Protein AF-A0A1H9EGR1-F1 (afdb_monomer)

Structure (mmCIF, N/CA/C/O backbone):
data_AF-A0A1H9EGR1-F1
#
_entry.id   AF-A0A1H9EGR1-F1
#
loop_
_atom_site.group_PDB
_atom_site.id
_atom_site.type_symbol
_atom_site.label_atom_id
_atom_site.label_alt_id
_atom_site.label_comp_id
_atom_site.label_asym_id
_atom_site.label_entity_id
_atom_site.label_seq_id
_atom_site.pdbx_PDB_ins_code
_atom_site.Cartn_x
_atom_site.Cartn_y
_atom_site.Cartn_z
_atom_site.occupancy
_atom_site.B_iso_or_equiv
_atom_site.auth_seq_id
_atom_site.auth_comp_id
_atom_site.auth_asym_id
_atom_site.auth_atom_id
_atom_site.pdbx_PDB_model_num
ATOM 1 N N . MET A 1 1 ? 13.092 1.422 14.848 1.00 42.22 1 MET A N 1
ATOM 2 C CA . MET A 1 1 ? 11.641 1.110 14.795 1.00 42.22 1 MET A CA 1
ATOM 3 C C . MET A 1 1 ? 11.040 0.544 16.095 1.00 42.22 1 MET A C 1
ATOM 5 O O . MET A 1 1 ? 9.901 0.874 16.393 1.00 42.22 1 MET A O 1
ATOM 9 N N . ASN A 1 2 ? 11.770 -0.229 16.919 1.00 38.44 2 ASN A N 1
ATOM 10 C CA . ASN A 1 2 ? 11.250 -0.752 18.205 1.00 38.44 2 ASN A CA 1
ATOM 11 C C . ASN A 1 2 ? 11.052 0.294 19.326 1.00 38.44 2 ASN A C 1
ATOM 13 O O . ASN A 1 2 ? 10.280 0.046 20.245 1.00 38.44 2 ASN A O 1
ATOM 17 N N . LYS A 1 3 ? 11.718 1.459 19.274 1.00 33.38 3 LYS A N 1
ATOM 18 C CA . LYS A 1 3 ? 11.625 2.489 20.332 1.00 33.38 3 LYS A CA 1
ATOM 19 C C . LYS A 1 3 ? 10.376 3.381 20.222 1.00 33.38 3 LYS A C 1
ATOM 21 O O . LYS A 1 3 ? 9.747 3.642 21.235 1.00 33.38 3 LYS A O 1
ATOM 26 N N . ILE A 1 4 ? 9.954 3.754 19.010 1.00 37.59 4 ILE A N 1
ATOM 27 C CA . ILE A 1 4 ? 8.735 4.564 18.785 1.00 37.59 4 ILE A CA 1
ATOM 28 C C . ILE A 1 4 ? 7.464 3.736 19.055 1.00 37.59 4 ILE A C 1
ATOM 30 O O . ILE A 1 4 ? 6.547 4.225 19.707 1.00 37.59 4 ILE A O 1
ATOM 34 N N . LYS A 1 5 ? 7.464 2.441 18.682 1.00 39.34 5 LYS A N 1
ATOM 35 C CA . LYS A 1 5 ? 6.422 1.472 19.076 1.00 39.34 5 LYS A CA 1
ATOM 36 C C . LYS A 1 5 ? 6.279 1.335 20.589 1.00 39.34 5 LYS A C 1
ATOM 38 O O . LYS A 1 5 ? 5.171 1.170 21.066 1.00 39.34 5 LYS A O 1
ATOM 43 N N . LYS A 1 6 ? 7.379 1.395 21.344 1.00 39.09 6 LYS A N 1
ATOM 44 C CA . LYS A 1 6 ? 7.317 1.319 22.806 1.00 39.09 6 LYS A CA 1
ATOM 45 C C . LYS A 1 6 ? 6.766 2.606 23.412 1.00 39.09 6 LYS A C 1
ATOM 47 O O . LYS A 1 6 ? 5.938 2.513 24.291 1.00 39.09 6 LYS A O 1
ATOM 52 N N . ILE A 1 7 ? 7.142 3.790 22.934 1.00 39.56 7 ILE A N 1
ATOM 53 C CA . ILE A 1 7 ? 6.739 5.042 23.598 1.00 39.56 7 ILE A CA 1
ATOM 54 C C . ILE A 1 7 ? 5.237 5.339 23.428 1.00 39.56 7 ILE A C 1
ATOM 56 O O . ILE A 1 7 ? 4.576 5.634 24.417 1.00 39.56 7 ILE A O 1
ATOM 60 N N . PHE A 1 8 ? 4.668 5.183 22.226 1.00 41.38 8 PHE A N 1
ATOM 61 C CA . PHE A 1 8 ? 3.233 5.453 22.011 1.00 41.38 8 PHE A CA 1
ATOM 62 C C . PHE A 1 8 ? 2.331 4.377 22.644 1.00 41.38 8 PHE A C 1
ATOM 64 O O . PHE A 1 8 ? 1.265 4.675 23.172 1.00 41.38 8 PHE A O 1
ATOM 71 N N . LEU A 1 9 ? 2.791 3.121 22.645 1.00 42.75 9 LEU A N 1
ATOM 72 C CA . LEU A 1 9 ? 2.038 1.978 23.166 1.00 42.75 9 LEU A CA 1
ATOM 73 C C . LEU A 1 9 ? 2.187 1.830 24.688 1.00 42.75 9 LEU A C 1
ATOM 75 O O . LEU A 1 9 ? 1.264 1.352 25.329 1.00 42.75 9 LEU A O 1
ATOM 79 N N . VAL A 1 10 ? 3.296 2.280 25.291 1.00 41.19 10 VAL A N 1
ATOM 80 C CA . VAL A 1 10 ? 3.491 2.296 26.756 1.00 41.19 10 VAL A CA 1
ATOM 81 C C . VAL A 1 10 ? 2.675 3.408 27.409 1.00 41.19 10 VAL A C 1
ATOM 83 O O . VAL A 1 10 ? 2.048 3.157 28.429 1.00 41.19 10 VAL A O 1
ATOM 86 N N . VAL A 1 11 ? 2.606 4.608 26.821 1.00 35.50 11 VAL A N 1
ATOM 87 C CA . VAL A 1 11 ? 1.826 5.705 27.424 1.00 35.50 11 VAL A CA 1
ATOM 88 C C . VAL A 1 11 ? 0.319 5.419 27.378 1.00 35.50 11 VAL A C 1
ATOM 90 O O . VAL A 1 11 ? -0.365 5.707 28.354 1.00 35.50 11 VAL A O 1
ATOM 93 N N . LEU A 1 12 ? -0.192 4.770 26.319 1.00 43.41 12 LEU A N 1
ATOM 94 C CA . LEU A 1 12 ? -1.575 4.283 26.313 1.00 43.41 12 LEU A CA 1
ATOM 95 C C . LEU A 1 12 ? -1.750 3.020 27.191 1.00 43.41 12 LEU A C 1
ATOM 97 O O . LEU A 1 12 ? -2.577 3.005 28.094 1.00 43.41 12 LEU A O 1
ATOM 101 N N . SER A 1 13 ? -0.942 1.968 27.039 1.00 41.38 13 SER A N 1
ATOM 102 C CA . SER A 1 13 ? -1.148 0.735 27.833 1.00 41.38 13 SER A CA 1
ATOM 103 C C . SER A 1 13 ? -1.084 0.931 29.354 1.00 41.38 13 SER A C 1
ATOM 105 O O . SER A 1 13 ? -1.755 0.205 30.080 1.00 41.38 13 SER A O 1
ATOM 107 N N . VAL A 1 14 ? -0.339 1.920 29.859 1.00 36.12 14 VAL A N 1
ATOM 108 C CA . VAL A 1 14 ? -0.279 2.219 31.302 1.00 36.12 14 VAL A CA 1
ATOM 109 C C . VAL A 1 14 ? -1.597 2.812 31.828 1.00 36.12 14 VAL A C 1
ATOM 111 O O . VAL A 1 14 ? -1.980 2.526 32.965 1.00 36.12 14 VAL A O 1
ATOM 114 N N . VAL A 1 15 ? -2.339 3.568 31.008 1.00 39.81 15 VAL A N 1
ATOM 115 C CA . VAL A 1 15 ? -3.658 4.112 31.388 1.00 39.81 15 VAL A CA 1
ATOM 116 C C . VAL A 1 15 ? -4.740 3.026 31.318 1.00 39.81 15 VAL A C 1
ATOM 118 O O . VAL A 1 15 ? -5.571 2.935 32.217 1.00 39.81 15 VAL A O 1
ATOM 121 N N . SER A 1 16 ? -4.706 2.127 30.328 1.00 41.97 16 SER A N 1
ATOM 122 C CA . SER A 1 16 ? -5.678 1.021 30.248 1.00 41.97 16 SER A CA 1
ATOM 123 C C . SER A 1 16 ? -5.417 -0.104 31.254 1.00 41.97 16 SER A C 1
ATOM 125 O O . SER A 1 16 ? -6.370 -0.646 31.812 1.00 41.97 16 SER A O 1
ATOM 127 N N . CYS A 1 17 ? -4.150 -0.408 31.562 1.00 36.88 17 CYS A N 1
ATOM 128 C CA . CYS A 1 17 ? -3.797 -1.387 32.593 1.00 36.88 17 CYS A CA 1
ATOM 129 C C . CYS A 1 17 ? -4.244 -0.927 33.990 1.00 36.88 17 CYS A C 1
ATOM 131 O O . CYS A 1 17 ? -4.581 -1.755 34.821 1.00 36.88 17 CYS A O 1
ATOM 133 N N . SER A 1 18 ? -4.315 0.380 34.257 1.00 44.53 18 SER A N 1
ATOM 134 C CA . SER A 1 18 ? -4.811 0.893 35.543 1.00 44.53 18 SER A CA 1
ATOM 135 C C . SER A 1 18 ? -6.342 0.999 35.615 1.00 44.53 18 SER A C 1
ATOM 137 O O . SER A 1 18 ? -6.906 0.762 36.681 1.00 44.53 18 SER A O 1
ATOM 139 N N . LEU A 1 19 ? -7.031 1.285 34.502 1.00 51.69 19 LEU A N 1
ATOM 140 C CA . LEU A 1 19 ? -8.499 1.405 34.473 1.00 51.69 19 LEU A CA 1
ATOM 141 C C . LEU A 1 19 ? -9.222 0.047 34.604 1.00 51.69 19 LEU A C 1
ATOM 143 O O . LEU A 1 19 ? -10.220 -0.049 35.328 1.00 51.69 19 LEU A O 1
ATOM 147 N N . PHE A 1 20 ? -8.684 -1.012 33.987 1.00 58.00 20 PHE A N 1
ATOM 148 C CA . PHE A 1 20 ? -9.307 -2.346 33.943 1.00 58.00 20 PHE A CA 1
ATOM 149 C C . PHE A 1 20 ? -8.469 -3.462 34.588 1.00 58.00 20 PHE A C 1
ATOM 151 O O . PHE A 1 20 ? -8.802 -4.636 34.464 1.00 58.00 20 PHE A O 1
ATOM 158 N N . ALA A 1 21 ? -7.407 -3.138 35.340 1.00 44.75 21 ALA A N 1
ATOM 159 C CA . ALA A 1 21 ? -6.732 -4.151 36.151 1.00 44.75 21 ALA A CA 1
ATOM 160 C C . ALA A 1 21 ? -7.732 -4.827 37.103 1.00 44.75 21 ALA A C 1
ATOM 162 O O . ALA A 1 21 ? -8.412 -4.152 37.882 1.00 44.75 21 ALA A O 1
ATOM 163 N N . ASN A 1 22 ? -7.736 -6.164 37.088 1.00 52.88 22 ASN A N 1
ATOM 164 C CA . ASN A 1 22 ? -8.489 -7.047 37.986 1.00 52.88 22 ASN A CA 1
ATOM 165 C C . ASN A 1 22 ? -9.957 -7.348 37.583 1.00 52.88 22 ASN A C 1
ATOM 167 O O . ASN A 1 22 ? -10.851 -7.346 38.428 1.00 52.88 22 ASN A O 1
ATOM 171 N N . GLU A 1 23 ? -10.195 -7.661 36.301 1.00 55.09 23 GLU A N 1
ATOM 172 C CA . GLU A 1 23 ? -11.496 -8.085 35.726 1.00 55.09 23 GLU A CA 1
ATOM 173 C C . GLU A 1 23 ? -12.173 -9.259 36.459 1.00 55.09 23 GLU A C 1
ATOM 175 O O . GLU A 1 23 ? -13.394 -9.311 36.559 1.00 55.09 23 GLU A O 1
ATOM 180 N N . ASN A 1 24 ? -11.399 -10.187 37.032 1.00 51.91 24 ASN A N 1
ATOM 181 C CA . ASN A 1 24 ? -11.939 -11.407 37.648 1.00 51.91 24 ASN A CA 1
ATOM 182 C C . ASN A 1 24 ? -12.639 -11.196 39.008 1.00 51.91 24 ASN A C 1
ATOM 184 O O . ASN A 1 24 ? -13.101 -12.173 39.597 1.00 51.91 24 ASN A O 1
ATOM 188 N N . GLN A 1 25 ? -12.710 -9.966 39.536 1.00 56.81 25 GLN A N 1
ATOM 189 C CA . GLN A 1 25 ? -13.318 -9.691 40.851 1.00 56.81 25 GLN A CA 1
ATOM 190 C C . GLN A 1 25 ? -14.307 -8.517 40.894 1.00 56.81 25 GLN A C 1
ATOM 192 O O . GLN A 1 25 ? -14.845 -8.236 41.966 1.00 56.81 25 GLN A O 1
ATOM 197 N N . ARG A 1 26 ? -14.580 -7.831 39.776 1.00 69.88 26 ARG A N 1
ATOM 198 C CA . ARG A 1 26 ? -15.528 -6.705 39.765 1.00 69.88 26 ARG A CA 1
ATOM 199 C C . ARG A 1 26 ? -16.937 -7.171 39.418 1.00 69.88 26 ARG A C 1
ATOM 201 O O . ARG A 1 26 ? -17.158 -7.954 38.499 1.00 69.88 26 ARG A O 1
ATOM 208 N N . GLU A 1 27 ? -17.912 -6.683 40.175 1.00 80.81 27 GLU A N 1
ATOM 209 C CA . GLU A 1 27 ? -19.323 -6.967 39.925 1.00 80.81 27 GLU A CA 1
ATOM 210 C C . GLU A 1 27 ? -19.804 -6.169 38.702 1.00 80.81 27 GLU A C 1
ATOM 212 O O . GLU A 1 27 ? -19.595 -4.953 38.629 1.00 80.81 27 GLU A O 1
ATOM 217 N N . LYS A 1 28 ? -20.461 -6.841 37.749 1.00 86.44 28 LYS A N 1
ATOM 218 C CA . LYS A 1 28 ? -21.054 -6.192 36.574 1.00 86.44 28 LYS A CA 1
ATOM 219 C C . LYS A 1 28 ? -22.439 -5.636 36.908 1.00 86.44 28 LYS A C 1
ATOM 221 O O . LYS A 1 28 ? -23.276 -6.347 37.460 1.00 86.44 28 LYS A O 1
ATOM 226 N N . ILE A 1 29 ? -22.708 -4.389 36.528 1.00 88.88 29 ILE A N 1
ATOM 227 C CA . ILE A 1 29 ? -24.044 -3.783 36.605 1.00 88.88 29 ILE A CA 1
ATOM 228 C C . ILE A 1 29 ? -24.561 -3.518 35.201 1.00 88.88 29 ILE A C 1
ATOM 230 O O . ILE A 1 29 ? -23.900 -2.861 34.402 1.00 88.88 29 ILE A O 1
ATOM 234 N N . ASN A 1 30 ? -25.793 -3.950 34.948 1.00 91.25 30 ASN A N 1
ATOM 235 C CA . ASN A 1 30 ? -26.523 -3.583 33.745 1.00 91.25 30 ASN A CA 1
ATOM 236 C C . ASN A 1 30 ? -27.227 -2.239 33.955 1.00 91.25 30 ASN A C 1
ATOM 238 O O . ASN A 1 30 ? -28.099 -2.119 34.818 1.00 91.25 30 ASN A O 1
ATOM 242 N N . ALA A 1 31 ? -26.870 -1.242 33.154 1.00 88.94 31 ALA A N 1
ATOM 243 C CA . ALA A 1 31 ? -27.583 0.024 33.070 1.00 88.94 31 ALA A CA 1
ATOM 244 C C . ALA A 1 31 ? -28.256 0.112 31.692 1.00 88.94 31 ALA A C 1
ATOM 246 O O . ALA A 1 31 ? -27.600 -0.163 30.693 1.00 88.94 31 ALA A O 1
ATOM 247 N N . PRO A 1 32 ? -29.542 0.487 31.587 1.00 89.00 32 PRO A N 1
ATOM 248 C CA . PRO A 1 32 ? -30.199 0.615 30.284 1.00 89.00 32 PRO A CA 1
ATOM 249 C C . PRO A 1 32 ? -29.668 1.808 29.473 1.00 89.00 32 PRO A C 1
ATOM 251 O O . PRO A 1 32 ? -29.744 1.805 28.247 1.00 89.00 32 PRO A O 1
ATOM 254 N N . PHE A 1 33 ? -29.152 2.834 30.155 1.00 89.12 33 PHE A N 1
ATOM 255 C CA . PHE A 1 33 ? -28.575 4.028 29.552 1.00 89.12 33 PHE A CA 1
ATOM 256 C C . PHE A 1 33 ? -27.525 4.637 30.486 1.00 89.12 33 PHE A C 1
ATOM 258 O O . PHE A 1 33 ? -27.719 4.658 31.703 1.00 89.12 33 PHE A O 1
ATOM 265 N N . VAL A 1 34 ? -26.441 5.166 29.917 1.00 88.12 34 VAL A N 1
ATOM 266 C CA . VAL A 1 34 ? -25.391 5.887 30.648 1.00 88.12 34 VAL A CA 1
ATOM 267 C C . VAL A 1 34 ? -25.176 7.260 30.017 1.00 88.12 34 VAL A C 1
ATOM 269 O O . VAL A 1 34 ? -24.905 7.360 28.821 1.00 88.12 34 VAL A O 1
ATOM 272 N N . PHE A 1 35 ? -25.259 8.314 30.831 1.00 87.69 35 PHE A N 1
ATOM 273 C CA . PHE A 1 35 ? -24.943 9.684 30.430 1.00 87.69 35 PHE A CA 1
ATOM 274 C C . PHE A 1 35 ? -23.730 10.210 31.196 1.00 87.69 35 PHE A C 1
ATOM 276 O O . PHE A 1 35 ? -23.654 10.045 32.414 1.00 87.69 35 PHE A O 1
ATOM 283 N N . SER A 1 36 ? -22.820 10.890 30.502 1.00 81.62 36 SER A N 1
ATOM 284 C CA . SER A 1 36 ? -21.588 11.436 31.085 1.00 81.62 36 SER A CA 1
ATOM 285 C C . SER A 1 36 ? -21.380 12.888 30.661 1.00 81.62 36 SER A C 1
ATOM 287 O O . SER A 1 36 ? -21.601 13.235 29.506 1.00 81.62 36 SER A O 1
ATOM 289 N N . PHE A 1 37 ? -20.880 13.746 31.553 1.00 74.12 37 PHE A N 1
ATOM 290 C CA . PHE A 1 37 ? -20.441 15.094 31.168 1.00 74.12 37 PHE A CA 1
ATOM 291 C C . PHE A 1 37 ? -18.964 15.116 30.765 1.00 74.12 37 PHE A C 1
ATOM 293 O O . PHE A 1 37 ? -18.644 15.469 29.634 1.00 74.12 37 PHE A O 1
ATOM 300 N N . VAL A 1 38 ? -18.064 14.725 31.672 1.00 70.75 38 VAL A N 1
ATOM 301 C CA . VAL A 1 38 ? -16.606 14.734 31.445 1.00 70.75 38 VAL A CA 1
ATOM 302 C C . VAL A 1 38 ? -16.081 13.317 31.249 1.00 70.75 38 VAL A C 1
ATOM 304 O O . VAL A 1 38 ? -15.461 13.021 30.231 1.00 70.75 38 VAL A O 1
ATOM 307 N N . SER A 1 39 ? -16.370 12.450 32.216 1.00 68.81 39 SER A N 1
ATOM 308 C CA . SER A 1 39 ? -16.127 11.012 32.199 1.00 68.81 39 SER A CA 1
ATOM 309 C C . SER A 1 39 ? -17.100 10.345 33.190 1.00 68.81 39 SER A C 1
ATOM 311 O O . SER A 1 39 ? -17.724 11.034 34.003 1.00 68.81 39 SER A O 1
ATOM 313 N N . ASN A 1 40 ? -17.261 9.018 33.146 1.00 62.03 40 ASN A N 1
ATOM 314 C CA . ASN A 1 40 ? -18.094 8.271 34.107 1.00 62.03 40 ASN A CA 1
ATOM 315 C C . ASN A 1 40 ? -17.389 8.042 35.454 1.00 62.03 40 ASN A C 1
ATOM 317 O O . ASN A 1 40 ? -17.389 6.934 35.993 1.00 62.03 40 ASN A O 1
ATOM 321 N N . GLU A 1 41 ? -16.809 9.096 36.026 1.00 54.66 41 GLU A N 1
ATOM 322 C CA . GLU A 1 41 ? -16.140 9.059 37.333 1.00 54.66 41 GLU A CA 1
ATOM 323 C C . GLU A 1 41 ? -17.028 8.464 38.437 1.00 54.66 41 GLU A C 1
ATOM 325 O O . GLU A 1 41 ? -16.531 7.758 39.310 1.00 54.66 41 GLU A O 1
ATOM 330 N N . PHE A 1 42 ? -18.349 8.666 38.373 1.00 49.94 42 PHE A N 1
ATOM 331 C CA . PHE A 1 42 ? -19.273 8.204 39.412 1.00 49.94 42 PHE A CA 1
ATOM 332 C C . PHE A 1 42 ? -19.287 6.672 39.590 1.00 49.94 42 PHE A C 1
ATOM 334 O O . PHE A 1 42 ? -19.426 6.185 40.710 1.00 49.94 42 PHE A O 1
ATOM 341 N N . TYR A 1 43 ? -19.078 5.902 38.515 1.00 51.81 43 TYR A N 1
ATOM 342 C CA . TYR A 1 43 ? -19.027 4.433 38.575 1.00 51.81 43 TYR A CA 1
ATOM 343 C C . TYR A 1 43 ? -17.611 3.890 38.806 1.00 51.81 43 TYR A C 1
ATOM 345 O O . TYR A 1 43 ? -17.466 2.808 39.379 1.00 51.81 43 TYR A O 1
ATOM 353 N N . LEU A 1 44 ? -16.574 4.671 38.472 1.00 51.19 44 LEU A N 1
ATOM 354 C CA . LEU A 1 44 ? -15.187 4.383 38.860 1.00 51.19 44 LEU A CA 1
ATOM 355 C C . LEU A 1 44 ? -15.031 4.315 40.389 1.00 51.19 44 LEU A C 1
ATOM 357 O O . LEU A 1 44 ? -14.336 3.431 40.887 1.00 51.19 44 LEU A O 1
ATOM 361 N N . PHE A 1 45 ? -15.733 5.172 41.142 1.00 49.91 45 PHE A N 1
ATOM 362 C CA . PHE A 1 45 ? -15.752 5.106 42.611 1.00 49.91 45 PHE A CA 1
ATOM 363 C C . PHE A 1 45 ? -16.453 3.857 43.162 1.00 49.91 45 PHE A C 1
ATOM 365 O O . PHE A 1 45 ? -16.115 3.403 44.252 1.00 49.91 45 PHE A O 1
ATOM 372 N N . SER A 1 46 ? -17.401 3.279 42.418 1.00 52.72 46 SER A N 1
ATOM 373 C CA . SER A 1 46 ? -18.119 2.072 42.838 1.00 52.72 46 SER A CA 1
ATOM 374 C C . SER A 1 46 ? -17.341 0.777 42.568 1.00 52.72 46 SER A C 1
ATOM 376 O O . SER A 1 46 ? -17.789 -0.269 43.031 1.00 52.72 46 SER A O 1
ATOM 378 N N . GLN A 1 47 ? -16.229 0.818 41.817 1.00 62.38 47 GLN A N 1
ATOM 379 C CA . GLN A 1 47 ? -15.481 -0.360 41.334 1.00 62.38 47 GLN A CA 1
ATOM 380 C C . GLN A 1 47 ? -16.340 -1.411 40.603 1.00 62.38 47 GLN A C 1
ATOM 382 O O . GLN A 1 47 ? -16.000 -2.594 40.589 1.00 62.38 47 GLN A O 1
ATOM 387 N N . LYS A 1 48 ? -17.460 -0.998 40.002 1.00 71.81 48 LYS A N 1
ATOM 388 C CA . LYS A 1 48 ? -18.359 -1.899 39.275 1.00 71.81 48 LYS A CA 1
ATOM 389 C C . LYS A 1 48 ? -18.253 -1.674 37.779 1.00 71.81 48 LYS A C 1
ATOM 391 O O . LYS A 1 48 ? -18.171 -0.537 37.314 1.00 71.81 48 LYS A O 1
ATOM 396 N N . ASP A 1 49 ? -18.301 -2.771 37.042 1.00 86.38 49 ASP A N 1
ATOM 397 C CA . ASP A 1 49 ? -18.172 -2.773 35.594 1.00 86.38 49 ASP A CA 1
ATOM 398 C C . ASP A 1 49 ? -19.548 -2.561 34.961 1.00 86.38 49 ASP A C 1
ATOM 400 O O . ASP A 1 49 ? -20.451 -3.390 35.072 1.00 86.38 49 ASP A O 1
ATOM 404 N N . VAL A 1 50 ? -19.742 -1.404 34.333 1.00 88.56 50 VAL A N 1
ATOM 405 C CA . VAL A 1 50 ? -21.034 -1.035 33.744 1.00 88.56 50 VAL A CA 1
ATOM 406 C C . VAL A 1 50 ? -21.170 -1.628 32.345 1.00 88.56 50 VAL A C 1
ATOM 408 O O . VAL A 1 50 ? -20.385 -1.309 31.450 1.00 88.56 50 VAL A O 1
ATOM 411 N N . VAL A 1 51 ? -22.206 -2.441 32.159 1.00 93.06 51 VAL A N 1
ATOM 412 C CA . VAL A 1 51 ? -22.655 -2.980 30.873 1.00 93.06 51 VAL A CA 1
ATOM 413 C C . VAL A 1 51 ? -23.913 -2.221 30.461 1.00 93.06 51 VAL A C 1
ATOM 415 O O . VAL A 1 51 ? -24.863 -2.112 31.237 1.00 93.06 51 VAL A O 1
ATOM 418 N N . THR A 1 52 ? -23.937 -1.671 29.251 1.00 94.44 52 THR A N 1
ATOM 419 C CA . THR A 1 52 ? -25.083 -0.891 28.755 1.00 94.44 52 THR A CA 1
ATOM 420 C C . THR A 1 52 ? -25.254 -1.066 27.250 1.00 94.44 52 THR A C 1
ATOM 422 O O . THR A 1 52 ? -24.266 -1.174 26.531 1.00 94.44 52 THR A O 1
ATOM 425 N N . PRO A 1 53 ? -26.478 -1.064 26.708 1.00 96.88 53 PRO A N 1
ATOM 426 C CA . PRO A 1 53 ? -26.655 -0.909 25.269 1.00 96.88 53 PRO A CA 1
ATOM 427 C C . PRO A 1 53 ? -26.277 0.508 24.799 1.00 96.88 53 PRO A C 1
ATOM 429 O O . PRO A 1 53 ? -25.738 0.666 23.708 1.00 96.88 53 PRO A O 1
ATOM 432 N N . PHE A 1 54 ? -26.510 1.540 25.617 1.00 96.12 54 PHE A N 1
ATOM 433 C CA . PHE A 1 54 ? -26.388 2.940 25.204 1.00 96.12 54 PHE A CA 1
ATOM 434 C C . PHE A 1 54 ? -25.540 3.766 26.176 1.00 96.12 54 PHE A C 1
ATOM 436 O O . PHE A 1 54 ? -25.813 3.809 27.380 1.00 96.12 54 PHE A O 1
ATOM 443 N N . ALA A 1 55 ? -24.540 4.468 25.645 1.00 94.81 55 ALA A N 1
ATOM 444 C CA . ALA A 1 55 ? -23.674 5.366 26.399 1.00 94.81 55 ALA A CA 1
ATOM 445 C C . ALA A 1 55 ? -23.413 6.670 25.628 1.00 94.81 55 ALA A C 1
ATOM 447 O O . ALA A 1 55 ? -22.894 6.654 24.515 1.00 94.81 55 ALA A O 1
ATOM 448 N N . VAL A 1 56 ? -23.749 7.819 26.214 1.00 94.44 56 VAL A N 1
ATOM 449 C CA . VAL A 1 56 ? -23.541 9.132 25.581 1.00 94.44 56 VAL A CA 1
ATOM 450 C C . VAL A 1 56 ? -22.785 10.059 26.526 1.00 94.44 56 VAL A C 1
ATOM 452 O O . VAL A 1 56 ? -23.206 10.272 27.660 1.00 94.44 56 VAL A O 1
ATOM 455 N N . GLY A 1 57 ? -21.669 10.620 26.061 1.00 91.25 57 GLY A N 1
ATOM 456 C CA . GLY A 1 57 ? -20.844 11.564 26.814 1.00 91.25 57 GLY A CA 1
ATOM 457 C C . GLY A 1 57 ? -20.787 12.947 26.164 1.00 91.25 57 GLY A C 1
ATOM 458 O O . GLY A 1 57 ? -20.556 13.050 24.965 1.00 91.25 57 GLY A O 1
ATOM 459 N N . MET A 1 58 ? -20.929 14.033 26.926 1.00 91.12 58 MET A N 1
ATOM 460 C CA . MET A 1 58 ? -20.740 15.383 26.380 1.00 91.12 58 MET A CA 1
ATOM 461 C C . MET A 1 58 ? -19.289 15.625 25.974 1.00 91.12 58 MET A C 1
ATOM 463 O O . MET A 1 58 ? -19.051 15.987 24.831 1.00 91.12 58 MET A O 1
ATOM 467 N N . LEU A 1 59 ? -18.319 15.405 26.863 1.00 89.75 59 LEU A N 1
ATOM 468 C CA . LEU A 1 59 ? -16.893 15.446 26.524 1.00 89.75 59 LEU A CA 1
ATOM 469 C C . LEU A 1 59 ? -16.351 14.039 26.294 1.00 89.75 59 LEU A C 1
ATOM 471 O O . LEU A 1 59 ? -15.726 13.795 25.267 1.00 89.75 59 LEU A O 1
ATOM 475 N N . GLY A 1 60 ? -16.628 13.104 27.201 1.00 90.12 60 GLY A N 1
ATOM 476 C CA . GLY A 1 60 ? -16.184 11.726 27.054 1.00 90.12 60 GLY A CA 1
ATOM 477 C C . GLY A 1 60 ? -17.057 10.717 27.784 1.00 90.12 60 GLY A C 1
ATOM 478 O O . GLY A 1 60 ? -17.855 11.078 28.650 1.00 90.12 60 GLY A O 1
ATOM 479 N N . SER A 1 61 ? -16.914 9.449 27.402 1.00 90.06 61 SER A N 1
ATOM 480 C CA . SER A 1 61 ? -17.650 8.314 27.964 1.00 90.06 61 SER A CA 1
ATOM 481 C C . SER A 1 61 ? -16.686 7.181 28.314 1.00 90.06 61 SER A C 1
ATOM 483 O O . SER A 1 61 ? -15.938 6.722 27.456 1.00 90.06 61 SER A O 1
ATOM 485 N N . THR A 1 62 ? -16.729 6.709 29.562 1.00 90.44 62 THR A N 1
ATOM 486 C CA . THR A 1 62 ? -15.935 5.557 30.021 1.00 90.44 62 THR A CA 1
ATOM 487 C C . THR A 1 62 ? -16.875 4.471 30.517 1.00 90.44 62 THR A C 1
ATOM 489 O O . THR A 1 62 ? -17.568 4.667 31.510 1.00 90.44 62 THR A O 1
ATOM 492 N N . VAL A 1 63 ? -16.964 3.344 29.828 1.00 89.31 63 VAL A N 1
ATOM 493 C CA . VAL A 1 63 ? -17.933 2.278 30.140 1.00 89.31 63 VAL A CA 1
ATOM 494 C C . VAL A 1 63 ? -17.246 0.940 29.970 1.00 89.31 63 VAL A C 1
ATOM 496 O O . VAL A 1 63 ? -16.431 0.814 29.072 1.00 89.31 63 VAL A O 1
ATOM 499 N N . TYR A 1 64 ? -17.553 -0.058 30.794 1.00 91.31 64 TYR A N 1
ATOM 500 C CA . TYR A 1 64 ? -16.906 -1.359 30.654 1.00 91.31 64 TYR A CA 1
ATOM 501 C C . TYR A 1 64 ? -17.331 -2.060 29.355 1.00 91.31 64 TYR A C 1
ATOM 503 O O . TYR A 1 64 ? -16.475 -2.367 28.534 1.00 91.31 64 TYR A O 1
ATOM 511 N N . GLN A 1 65 ? -18.632 -2.231 29.108 1.00 94.69 65 GLN A N 1
ATOM 512 C CA . GLN A 1 65 ? -19.121 -2.888 27.890 1.00 94.69 65 GLN A CA 1
ATOM 513 C C . GLN A 1 65 ? -20.295 -2.138 27.258 1.00 94.69 65 GLN A C 1
ATOM 515 O O . GLN A 1 65 ? -21.216 -1.712 27.965 1.00 94.69 65 GLN A O 1
ATOM 520 N N . VAL A 1 66 ? -20.271 -2.005 25.928 1.00 96.88 66 VAL A N 1
ATOM 521 C CA . VAL A 1 66 ? -21.349 -1.383 25.145 1.00 96.88 66 VAL A CA 1
ATOM 522 C C . VAL A 1 66 ? -21.887 -2.343 24.088 1.00 96.88 66 VAL A C 1
ATOM 524 O O . VAL A 1 66 ? -21.117 -2.825 23.271 1.00 96.88 66 VAL A O 1
ATOM 527 N N . ASN A 1 67 ? -23.206 -2.567 24.068 1.00 97.75 67 ASN A N 1
ATOM 528 C CA . ASN A 1 67 ? -23.860 -3.541 23.172 1.00 97.75 67 ASN A CA 1
ATOM 529 C C . ASN A 1 67 ? -24.723 -2.916 22.051 1.00 97.75 67 ASN A C 1
ATOM 531 O O . ASN A 1 67 ? -25.482 -3.629 21.397 1.00 97.75 67 ASN A O 1
ATOM 535 N N . ALA A 1 68 ? -24.682 -1.590 21.859 1.00 98.19 68 ALA A N 1
ATOM 536 C CA . ALA A 1 68 ? -25.330 -0.947 20.709 1.00 98.19 68 ALA A CA 1
ATOM 537 C C . ALA A 1 68 ? -24.670 0.372 20.274 1.00 98.19 68 ALA A C 1
ATOM 539 O O . ALA A 1 68 ? -24.189 0.458 19.147 1.00 98.19 68 ALA A O 1
ATOM 540 N N . LEU A 1 69 ? -24.660 1.415 21.113 1.00 98.19 69 LEU A N 1
ATOM 541 C CA . LEU A 1 69 ? -24.109 2.726 20.741 1.00 98.19 69 LEU A CA 1
ATOM 542 C C . LEU A 1 69 ? -23.354 3.382 21.893 1.00 98.19 69 LEU A C 1
ATOM 544 O O . LEU A 1 69 ? -23.901 3.591 22.978 1.00 98.19 69 LEU A O 1
ATOM 548 N N . GLN A 1 70 ? -22.139 3.826 21.595 1.00 97.75 70 GLN A N 1
ATOM 549 C CA . GLN A 1 70 ? -21.382 4.765 22.401 1.00 97.75 70 GLN A CA 1
ATOM 550 C C . GLN A 1 70 ? -21.005 5.995 21.580 1.00 97.75 70 GLN A C 1
ATOM 552 O O . GLN A 1 70 ? -20.420 5.875 20.504 1.00 97.75 70 GLN A O 1
ATOM 557 N N . ALA A 1 71 ? -21.305 7.186 22.086 1.00 97.69 71 ALA A N 1
ATOM 558 C CA . ALA A 1 71 ? -20.970 8.425 21.396 1.00 97.69 71 ALA A CA 1
ATOM 559 C C . ALA A 1 71 ? -20.495 9.515 22.358 1.00 97.69 71 ALA A C 1
ATOM 561 O O . ALA A 1 71 ? -21.075 9.696 23.429 1.00 97.69 71 ALA A O 1
ATOM 562 N N . SER A 1 72 ? -19.478 10.284 21.964 1.00 96.00 72 SER A N 1
ATOM 563 C CA . SER A 1 72 ? -19.059 11.475 22.709 1.00 96.00 72 SER A CA 1
ATOM 564 C C . SER A 1 72 ? -18.380 12.536 21.846 1.00 96.00 72 SER A C 1
ATOM 566 O O . SER A 1 72 ? -17.980 12.268 20.715 1.00 96.00 72 SER A O 1
ATOM 568 N N . SER A 1 73 ? -18.234 13.764 22.360 1.00 95.88 73 SER A N 1
ATOM 569 C CA . SER A 1 73 ? -17.593 14.831 21.573 1.00 95.88 73 SER A CA 1
ATOM 570 C C . SER A 1 73 ? -16.081 14.667 21.450 1.00 95.88 73 SER A C 1
ATOM 572 O O . SER A 1 73 ? -15.539 14.982 20.397 1.00 95.88 73 SER A O 1
ATOM 574 N N . LEU A 1 74 ? -15.378 14.199 22.487 1.00 94.56 74 LEU A N 1
ATOM 575 C CA . LEU A 1 74 ? -13.916 14.083 22.464 1.00 94.56 74 LEU A CA 1
ATOM 576 C C . LEU A 1 74 ? -13.469 12.628 22.482 1.00 94.56 74 LEU A C 1
ATOM 578 O O . LEU A 1 74 ? -12.753 12.223 21.567 1.00 94.56 74 LEU A O 1
ATOM 582 N N . TYR A 1 75 ? -13.860 11.842 23.488 1.00 94.69 75 TYR A N 1
ATOM 583 C CA . TYR A 1 75 ? -13.294 10.504 23.639 1.00 94.69 75 TYR A CA 1
ATOM 584 C C . TYR A 1 75 ? -14.221 9.447 24.244 1.00 94.69 75 TYR A C 1
ATOM 586 O O . TYR A 1 75 ? -14.982 9.706 25.174 1.00 94.69 75 TYR A O 1
ATOM 594 N N . ASN A 1 76 ? -14.073 8.210 23.778 1.00 94.75 76 ASN A N 1
ATOM 595 C CA . ASN A 1 76 ? -14.680 7.031 24.385 1.00 94.75 76 ASN A CA 1
ATOM 596 C C . ASN A 1 76 ? -13.598 6.062 24.862 1.00 94.75 76 ASN A C 1
ATOM 598 O O . ASN A 1 76 ? -12.644 5.796 24.129 1.00 94.75 76 ASN A O 1
ATOM 602 N N . VAL A 1 77 ? -13.767 5.511 26.063 1.00 93.12 77 VAL A N 1
ATOM 603 C CA . VAL A 1 77 ? -12.928 4.436 26.604 1.00 93.12 77 VAL A CA 1
ATOM 604 C C . VAL A 1 77 ? -13.817 3.278 27.026 1.00 93.12 77 VAL A C 1
ATOM 606 O O . VAL A 1 77 ? -14.698 3.444 27.873 1.00 93.12 77 VAL A O 1
ATOM 609 N N . THR A 1 78 ? -13.567 2.101 26.461 1.00 92.38 78 THR A N 1
ATOM 610 C CA . THR A 1 78 ? -14.352 0.901 26.739 1.00 92.38 78 THR A CA 1
ATOM 611 C C . THR A 1 78 ? -13.495 -0.353 26.819 1.00 92.38 78 THR A C 1
ATOM 613 O O . THR A 1 78 ? -12.356 -0.371 26.350 1.00 92.38 78 THR A O 1
ATOM 616 N N . HIS A 1 79 ? -13.979 -1.377 27.518 1.00 93.00 79 HIS A N 1
ATOM 617 C CA . HIS A 1 79 ? -13.325 -2.677 27.519 1.00 93.00 79 HIS A CA 1
ATOM 618 C C . HIS A 1 79 ? -13.727 -3.492 26.294 1.00 93.00 79 HIS A C 1
ATOM 620 O O . HIS A 1 79 ? -12.842 -3.877 25.536 1.00 93.00 79 HIS A O 1
ATOM 626 N N . GLU A 1 80 ? -15.028 -3.656 26.061 1.00 95.19 80 GLU A N 1
ATOM 627 C CA . GLU A 1 80 ? -15.582 -4.407 24.932 1.00 95.19 80 GLU A CA 1
ATOM 628 C C . GLU A 1 80 ? -16.756 -3.661 24.279 1.00 95.19 80 GLU A C 1
ATOM 630 O O . GLU A 1 80 ? -17.607 -3.085 24.967 1.00 95.19 80 GLU A O 1
ATOM 635 N N . VAL A 1 81 ? -16.828 -3.681 22.949 1.00 97.75 81 VAL A N 1
ATOM 636 C CA . VAL A 1 81 ? -17.936 -3.077 22.195 1.00 97.75 81 VAL A CA 1
ATOM 637 C C . VAL A 1 81 ? -18.491 -4.083 21.199 1.00 97.75 81 VAL A C 1
ATOM 639 O O . VAL A 1 81 ? -17.751 -4.604 20.372 1.00 97.75 81 VAL A O 1
ATOM 642 N N . ASN A 1 82 ? -19.806 -4.269 21.232 1.00 98.44 82 ASN A N 1
ATOM 643 C CA . ASN A 1 82 ? -20.595 -4.843 20.153 1.00 98.44 82 ASN A CA 1
ATOM 644 C C . ASN A 1 82 ? -21.575 -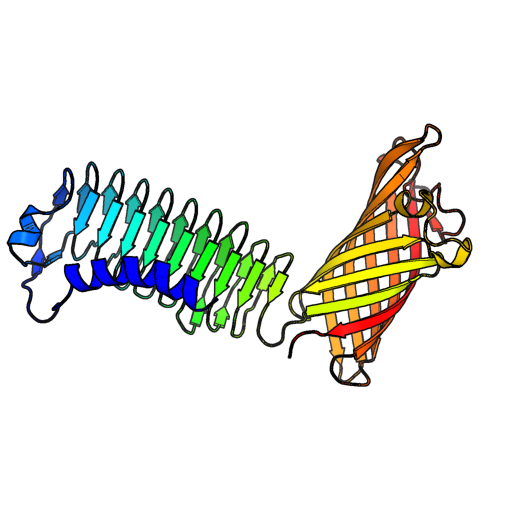3.762 19.666 1.00 98.44 82 ASN A C 1
ATOM 646 O O . ASN A 1 82 ? -22.535 -3.438 20.360 1.00 98.44 82 ASN A O 1
ATOM 650 N N . GLY A 1 83 ? -21.300 -3.116 18.534 1.00 98.38 83 GLY A N 1
ATOM 651 C CA . GLY A 1 83 ? -22.131 -2.043 17.989 1.00 98.38 83 GLY A CA 1
ATOM 652 C C . GLY A 1 83 ? -21.336 -0.871 17.418 1.00 98.38 83 GLY A C 1
ATOM 653 O O . GLY A 1 83 ? -20.385 -1.039 16.659 1.00 98.38 83 GLY A O 1
ATOM 654 N N . VAL A 1 84 ? -21.772 0.350 17.722 1.00 98.75 84 VAL A N 1
ATOM 655 C CA . VAL A 1 84 ? -21.245 1.588 17.138 1.00 98.75 84 VAL A CA 1
ATOM 656 C C . VAL A 1 84 ? -20.534 2.422 18.201 1.00 98.75 84 VAL A C 1
ATOM 658 O O . VAL A 1 84 ? -21.117 2.726 19.237 1.00 98.75 84 VAL A O 1
ATOM 661 N N . GLN A 1 85 ? -19.304 2.860 17.930 1.00 98.50 85 GLN A N 1
ATOM 662 C CA . GLN A 1 85 ? -18.539 3.747 18.810 1.00 98.50 85 GLN A CA 1
ATOM 663 C C . GLN A 1 85 ? -18.033 4.972 18.037 1.00 98.50 85 GLN A C 1
ATOM 665 O O . GLN A 1 85 ? -17.239 4.844 17.104 1.00 98.50 85 GLN A O 1
ATOM 670 N N . LEU A 1 86 ? -18.489 6.169 18.420 1.00 98.56 86 LEU A N 1
ATOM 671 C CA . LEU A 1 86 ? -18.208 7.426 17.717 1.00 98.56 86 LEU A CA 1
ATOM 672 C C . LEU A 1 86 ? -17.630 8.496 18.645 1.00 98.56 86 LEU A C 1
ATOM 674 O O . LEU A 1 86 ? -18.208 8.795 19.690 1.00 98.56 86 LEU A O 1
ATOM 678 N N . SER A 1 87 ? -16.528 9.130 18.247 1.00 97.56 87 SER A N 1
ATOM 679 C CA . SER A 1 87 ? -15.976 10.280 18.972 1.00 97.56 87 SER A CA 1
ATOM 680 C C . SER A 1 87 ? -15.353 11.330 18.056 1.00 97.56 87 SER A C 1
ATOM 682 O O . SER A 1 87 ? -14.961 11.052 16.924 1.00 97.56 87 SER A O 1
ATOM 684 N N . GLY A 1 88 ? -15.235 12.568 18.537 1.00 97.69 88 GLY A N 1
ATOM 685 C CA . GLY A 1 88 ? -14.558 13.619 17.775 1.00 97.69 88 GLY A CA 1
ATOM 686 C C . GLY A 1 88 ? -13.037 13.474 17.741 1.00 97.69 88 GLY A C 1
ATOM 687 O O . GLY A 1 88 ? -12.419 13.932 16.785 1.00 97.69 88 GLY A O 1
ATOM 688 N N . ILE A 1 89 ? -12.412 12.825 18.731 1.00 96.94 89 ILE A N 1
ATOM 689 C CA . ILE A 1 89 ? -10.948 12.693 18.802 1.00 96.94 89 ILE A CA 1
ATOM 690 C C . ILE A 1 89 ? -10.506 11.237 18.915 1.00 96.94 89 ILE A C 1
ATOM 692 O O . ILE A 1 89 ? -9.766 10.779 18.044 1.00 96.94 89 ILE A O 1
ATOM 696 N N . LEU A 1 90 ? -10.902 10.532 19.977 1.00 96.19 90 LEU A N 1
ATOM 697 C CA . LEU A 1 90 ? -10.312 9.244 20.348 1.00 96.19 90 LEU A CA 1
ATOM 698 C C . LEU A 1 90 ? -11.364 8.212 20.745 1.00 96.19 90 LEU A C 1
ATOM 700 O O . LEU A 1 90 ? -12.068 8.386 21.733 1.00 96.19 90 LEU A O 1
ATOM 704 N N . ASN A 1 91 ? -11.365 7.067 20.075 1.00 97.25 91 ASN A N 1
ATOM 705 C CA . ASN A 1 91 ? -11.956 5.855 20.627 1.00 97.25 91 ASN A CA 1
ATOM 706 C C . ASN A 1 91 ? -10.865 4.901 21.094 1.00 97.25 91 ASN A C 1
ATOM 708 O O . ASN A 1 91 ? -9.886 4.661 20.380 1.00 97.25 91 ASN A O 1
ATOM 712 N N . TRP A 1 92 ? -11.064 4.324 22.271 1.00 95.31 92 TRP A N 1
ATOM 713 C CA . TRP A 1 92 ? -10.161 3.341 22.834 1.00 95.31 92 TRP A CA 1
ATOM 714 C C . TRP A 1 92 ? -10.929 2.162 23.412 1.00 95.31 92 TRP A C 1
ATOM 716 O O . TRP A 1 92 ? -11.610 2.290 24.425 1.00 95.31 92 TRP A O 1
ATOM 726 N N . ASN A 1 93 ? -10.767 1.003 22.788 1.00 94.50 93 ASN A N 1
ATOM 727 C CA . ASN A 1 93 ? -11.236 -0.271 23.304 1.00 94.50 93 ASN A CA 1
ATOM 728 C C . ASN A 1 93 ? -10.061 -1.089 23.854 1.00 94.50 93 ASN A C 1
ATOM 730 O O . ASN A 1 93 ? -9.011 -1.170 23.213 1.00 94.50 93 ASN A O 1
ATOM 734 N N . THR A 1 94 ? -10.184 -1.691 25.033 1.00 92.81 94 THR A N 1
ATOM 735 C CA . THR A 1 94 ? -9.067 -2.452 25.630 1.00 92.81 94 THR A CA 1
ATOM 736 C C . THR A 1 94 ? -9.073 -3.940 25.282 1.00 92.81 94 THR A C 1
ATOM 738 O O . THR A 1 94 ? -8.028 -4.572 25.416 1.00 92.81 94 THR A O 1
ATOM 741 N N . SER A 1 95 ? -10.179 -4.456 24.742 1.00 93.69 95 SER A N 1
ATOM 742 C CA . SER A 1 95 ? -10.373 -5.854 24.342 1.00 93.69 95 SER A CA 1
ATOM 743 C C . SER A 1 95 ? -10.889 -5.953 22.894 1.00 93.69 95 SER A C 1
ATOM 745 O O . SER A 1 95 ? -10.458 -5.181 22.025 1.00 93.69 95 SER A O 1
ATOM 747 N N . GLU A 1 96 ? -11.776 -6.912 22.634 1.00 95.75 96 GLU A N 1
ATOM 748 C CA . GLU A 1 96 ? -12.443 -7.180 21.361 1.00 95.75 96 GLU A CA 1
ATOM 749 C C . GLU A 1 96 ? -13.469 -6.098 20.997 1.00 95.75 96 GLU A C 1
ATOM 751 O O . GLU A 1 96 ? -14.131 -5.508 21.859 1.00 95.75 96 GLU A O 1
ATOM 756 N N . PHE A 1 97 ? -13.571 -5.819 19.699 1.00 98.38 97 PHE A N 1
ATOM 757 C CA . PHE A 1 97 ? -14.524 -4.874 19.129 1.00 98.38 97 PHE A CA 1
ATOM 758 C C . PHE A 1 97 ? -15.233 -5.519 17.935 1.00 98.38 97 PHE A C 1
ATOM 760 O O . PHE A 1 97 ? -14.567 -5.973 17.007 1.00 98.38 97 PHE A O 1
ATOM 767 N N . ASP A 1 98 ? -16.561 -5.480 17.927 1.00 98.69 98 ASP A N 1
ATOM 768 C CA . ASP A 1 98 ? -17.424 -5.931 16.832 1.00 98.69 98 ASP A CA 1
ATOM 769 C C . ASP A 1 98 ? -18.359 -4.784 16.409 1.00 98.69 98 ASP A C 1
ATOM 771 O O . ASP A 1 98 ? -19.158 -4.298 17.211 1.00 98.69 98 ASP A O 1
ATOM 775 N N . GLY A 1 99 ? -18.244 -4.309 15.166 1.00 98.62 99 GLY A N 1
ATOM 776 C CA . GLY A 1 99 ? -19.167 -3.344 14.564 1.00 98.62 99 GLY A CA 1
ATOM 777 C C . GLY A 1 99 ? -18.496 -2.150 13.877 1.00 98.62 99 GLY A C 1
ATOM 778 O O . GLY A 1 99 ? -17.624 -2.303 13.021 1.00 98.62 99 GLY A O 1
ATOM 779 N N . VAL A 1 100 ? -18.935 -0.925 14.187 1.00 98.81 100 VAL A N 1
ATOM 780 C CA . VAL A 1 100 ? -18.461 0.307 13.525 1.00 98.81 100 VAL A CA 1
ATOM 781 C C . VAL A 1 100 ? -17.778 1.241 14.517 1.00 98.81 100 VAL A C 1
ATOM 783 O O . VAL A 1 100 ? -18.392 1.701 15.476 1.00 98.81 100 VAL A O 1
ATOM 786 N N . GLN A 1 101 ? -16.527 1.603 14.241 1.00 98.75 101 GLN A N 1
ATOM 787 C CA . GLN A 1 101 ? -15.749 2.524 15.067 1.00 98.75 101 GLN A CA 1
ATOM 788 C C . GLN A 1 101 ? -15.308 3.739 14.247 1.00 98.75 101 GLN A C 1
ATOM 790 O O . GLN A 1 101 ? -14.622 3.600 13.234 1.00 98.75 101 GLN A O 1
ATOM 795 N N . GLY A 1 102 ? -15.692 4.937 14.683 1.00 98.69 102 GLY A N 1
ATOM 796 C CA . GLY A 1 102 ? -15.414 6.192 13.984 1.00 98.69 102 GLY A CA 1
ATOM 797 C C . GLY A 1 102 ? -14.831 7.252 14.910 1.00 98.69 102 GLY A C 1
ATOM 798 O O . GLY A 1 102 ? -15.457 7.600 15.911 1.00 98.69 102 GLY A O 1
ATOM 799 N N . ALA A 1 103 ? -13.665 7.801 14.572 1.00 98.19 103 ALA A N 1
ATOM 800 C CA . ALA A 1 103 ? -13.059 8.903 15.317 1.00 98.19 103 ALA A CA 1
ATOM 801 C C . ALA A 1 103 ? -12.503 9.989 14.395 1.00 98.19 103 ALA A C 1
ATOM 803 O O . ALA A 1 103 ? -11.980 9.706 13.317 1.00 98.19 103 ALA A O 1
ATOM 804 N N . GLY A 1 104 ? -12.534 11.245 14.839 1.00 97.75 104 GLY A N 1
ATOM 805 C CA . GLY A 1 104 ? -11.902 12.327 14.082 1.00 97.75 104 GLY A CA 1
ATOM 806 C C . GLY A 1 104 ? -10.379 12.189 13.986 1.00 97.75 104 GLY A C 1
ATOM 807 O O . GLY A 1 104 ? -9.806 12.615 12.988 1.00 97.75 104 GLY A O 1
ATOM 808 N N . ILE A 1 105 ? -9.712 11.555 14.963 1.00 97.69 105 ILE A N 1
ATOM 809 C CA . ILE A 1 105 ? -8.246 11.426 14.960 1.00 97.69 105 ILE A CA 1
ATOM 810 C C . ILE A 1 105 ? -7.775 9.976 15.116 1.00 97.69 105 ILE A C 1
ATOM 812 O O . ILE A 1 105 ? -7.066 9.480 14.234 1.00 97.69 105 ILE A O 1
ATOM 816 N N . PHE A 1 106 ? -8.141 9.304 16.209 1.00 95.38 106 PHE A N 1
ATOM 817 C CA . PHE A 1 106 ? -7.560 8.020 16.603 1.00 95.38 106 PHE A CA 1
ATOM 818 C C . PHE A 1 106 ? -8.619 6.980 16.970 1.00 95.38 106 PHE A C 1
ATOM 820 O O . PHE A 1 106 ? -9.489 7.244 17.797 1.00 95.38 106 PHE A O 1
ATOM 827 N N . ASN A 1 107 ? -8.461 5.764 16.456 1.00 98.00 107 ASN A N 1
ATOM 828 C CA . ASN A 1 107 ? -9.082 4.572 17.027 1.00 98.00 107 ASN A CA 1
ATOM 829 C C . ASN A 1 107 ? -8.000 3.586 17.484 1.00 98.00 107 ASN A C 1
ATOM 831 O O . ASN A 1 107 ? -7.064 3.294 16.730 1.00 98.00 107 ASN A O 1
ATOM 835 N N . VAL A 1 108 ? -8.127 3.060 18.703 1.00 97.75 108 VAL A N 1
ATOM 836 C CA . VAL A 1 108 ? -7.173 2.107 19.288 1.00 97.75 108 VAL A CA 1
ATOM 837 C C . VAL A 1 108 ? -7.918 0.938 19.925 1.00 97.75 108 VAL A C 1
ATOM 839 O O . VAL A 1 108 ? -8.696 1.147 20.848 1.00 97.75 108 VAL A O 1
ATOM 842 N N . ASN A 1 109 ? -7.631 -0.287 19.485 1.00 97.12 109 ASN A N 1
ATOM 843 C CA . ASN A 1 109 ? -8.196 -1.514 20.046 1.00 97.12 109 ASN A CA 1
ATOM 844 C C . ASN A 1 109 ? -7.088 -2.427 20.589 1.00 97.12 109 ASN A C 1
ATOM 846 O O . ASN A 1 109 ? -6.087 -2.691 19.914 1.00 97.12 109 ASN A O 1
ATOM 850 N N . GLY A 1 110 ? -7.260 -2.890 21.827 1.00 94.50 110 GLY A N 1
ATOM 851 C CA . GLY A 1 110 ? -6.332 -3.790 22.514 1.00 94.50 110 GLY A CA 1
ATOM 852 C C . GLY A 1 110 ? -6.442 -5.256 22.085 1.00 94.50 110 GLY A C 1
ATOM 853 O O . GLY A 1 110 ? -5.465 -5.989 22.230 1.00 94.50 110 GLY A O 1
ATOM 854 N N . GLY A 1 111 ? -7.578 -5.662 21.518 1.00 93.50 111 GLY A N 1
ATOM 855 C CA . GLY A 1 111 ? -7.824 -7.009 21.010 1.00 93.50 111 GLY A CA 1
ATOM 856 C C . GLY A 1 111 ? -8.060 -7.053 19.504 1.00 93.50 111 GLY A C 1
ATOM 857 O O . GLY A 1 111 ? -7.529 -6.234 18.739 1.00 93.50 111 GLY A O 1
ATOM 858 N N . ASP A 1 112 ? -8.837 -8.054 19.102 1.00 97.75 112 ASP A N 1
ATOM 859 C CA . ASP A 1 112 ? -9.279 -8.255 17.728 1.00 97.75 112 ASP A CA 1
ATOM 860 C C . ASP A 1 112 ? -10.401 -7.270 17.367 1.00 97.75 112 ASP A C 1
ATOM 862 O O . ASP A 1 112 ? -11.144 -6.790 18.225 1.00 97.75 112 ASP A O 1
ATOM 866 N N . PHE A 1 113 ? -10.489 -6.934 16.083 1.00 98.50 113 PHE A N 1
ATOM 867 C CA . PHE A 1 113 ? -11.489 -6.016 15.544 1.00 98.50 113 PHE A CA 1
ATOM 868 C C . PHE A 1 113 ? -12.250 -6.678 14.395 1.00 98.50 113 PHE A C 1
ATOM 870 O O . PHE A 1 113 ? -11.624 -7.070 13.410 1.00 98.50 113 PHE A O 1
ATOM 877 N N . ASP A 1 114 ? -13.573 -6.747 14.468 1.00 98.75 114 ASP A N 1
ATOM 878 C CA . ASP A 1 114 ? -14.436 -7.157 13.359 1.00 98.75 114 ASP A CA 1
ATOM 879 C C . ASP A 1 114 ? -15.365 -6.005 12.956 1.00 98.75 114 ASP A C 1
ATOM 881 O O . ASP A 1 114 ? -15.995 -5.372 13.799 1.00 98.75 114 ASP A O 1
ATOM 885 N N . GLY A 1 115 ? -15.421 -5.691 11.661 1.00 98.62 115 GLY A N 1
ATOM 886 C CA . GLY A 1 115 ? -16.301 -4.666 11.103 1.00 98.62 115 GLY A CA 1
ATOM 887 C C . GLY A 1 115 ? -15.576 -3.515 10.400 1.00 98.62 115 GLY A C 1
ATOM 888 O O . GLY A 1 115 ? -14.705 -3.735 9.558 1.00 98.62 115 GLY A O 1
ATOM 889 N N . SER A 1 116 ? -15.988 -2.267 10.650 1.00 98.75 116 SER A N 1
ATOM 890 C CA . SER A 1 116 ? -15.502 -1.075 9.923 1.00 98.75 116 SER A CA 1
ATOM 891 C C . SER A 1 116 ? -14.914 -0.010 10.846 1.00 98.75 116 SER A C 1
ATOM 893 O O . SER A 1 116 ? -15.615 0.562 11.679 1.00 98.75 116 SER A O 1
ATOM 895 N N . GLN A 1 117 ? -13.628 0.292 10.663 1.00 98.50 117 GLN A N 1
ATOM 896 C CA . GLN A 1 117 ? -12.862 1.253 11.456 1.00 98.50 117 GLN A CA 1
ATOM 897 C C . GLN A 1 117 ? -12.469 2.466 10.604 1.00 98.50 117 GLN A C 1
ATOM 899 O O . GLN A 1 117 ? -11.794 2.314 9.584 1.00 98.50 117 GLN A O 1
ATOM 904 N N . LEU A 1 118 ? -12.852 3.673 11.022 1.00 98.75 118 LEU A N 1
ATOM 905 C CA . LEU A 1 118 ? -12.568 4.926 10.316 1.00 98.75 118 LEU A CA 1
ATOM 906 C C . LEU A 1 118 ? -11.961 5.973 11.251 1.00 98.75 118 LEU A C 1
ATOM 908 O O . LEU A 1 118 ? -12.569 6.342 12.256 1.00 98.75 118 LEU A O 1
ATOM 912 N N . ALA A 1 119 ? -10.786 6.491 10.892 1.00 98.25 119 ALA A N 1
ATOM 913 C CA . ALA A 1 119 ? -10.118 7.559 11.630 1.00 98.25 119 ALA A CA 1
ATOM 914 C C . ALA A 1 119 ? -9.559 8.644 10.706 1.00 98.25 119 ALA A C 1
ATOM 916 O O . ALA A 1 119 ? -9.070 8.356 9.615 1.00 98.25 119 ALA A O 1
ATOM 917 N N . GLY A 1 120 ? -9.540 9.900 11.154 1.00 97.94 120 GLY A N 1
ATOM 918 C CA . GLY A 1 120 ? -8.881 10.963 10.387 1.00 97.94 120 GLY A CA 1
ATOM 919 C C . GLY A 1 120 ? -7.365 10.778 10.273 1.00 97.94 120 GLY A C 1
ATOM 920 O O . GLY A 1 120 ? -6.793 11.117 9.240 1.00 97.94 120 GLY A O 1
ATOM 921 N N . ILE A 1 121 ? -6.701 10.196 11.283 1.00 97.88 121 ILE A N 1
ATOM 922 C CA . ILE A 1 121 ? -5.238 10.021 11.287 1.00 97.88 121 ILE A CA 1
ATOM 923 C C . ILE A 1 121 ? -4.837 8.549 11.405 1.00 97.88 121 ILE A C 1
ATOM 925 O O . ILE A 1 121 ? -4.200 8.048 10.473 1.00 97.88 121 ILE A O 1
ATOM 929 N N . LEU A 1 122 ? -5.158 7.870 12.517 1.00 96.81 122 LEU A N 1
ATOM 930 C CA . LEU A 1 122 ? -4.662 6.510 12.786 1.00 96.81 122 LEU A CA 1
ATOM 931 C C . LEU A 1 122 ? -5.748 5.541 13.253 1.00 96.81 122 LEU A C 1
ATOM 933 O O . LEU A 1 122 ? -6.523 5.858 14.155 1.00 96.81 122 LEU A O 1
ATOM 937 N N . ASN A 1 123 ? -5.669 4.311 12.749 1.00 98.25 123 ASN A N 1
ATOM 938 C CA . ASN A 1 123 ? -6.291 3.139 13.358 1.00 98.25 123 ASN A CA 1
ATOM 939 C C . ASN A 1 123 ? -5.215 2.152 13.829 1.00 98.25 123 ASN A C 1
ATOM 941 O O . ASN A 1 123 ? -4.275 1.845 13.085 1.00 98.25 123 ASN A O 1
ATOM 945 N N . VAL A 1 124 ? -5.351 1.627 15.048 1.00 98.25 124 VAL A N 1
ATOM 946 C CA . VAL A 1 124 ? -4.406 0.663 15.629 1.00 98.25 124 VAL A CA 1
ATOM 947 C C . VAL A 1 124 ? -5.162 -0.470 16.310 1.00 98.25 124 VAL A C 1
ATOM 949 O O . VAL A 1 124 ? -5.799 -0.248 17.331 1.00 98.25 124 VAL A O 1
ATOM 952 N N . ASN A 1 125 ? -5.002 -1.692 15.805 1.00 97.75 125 ASN A N 1
ATOM 953 C CA . ASN A 1 125 ? -5.487 -2.909 16.455 1.00 97.75 125 ASN A CA 1
ATOM 954 C C . ASN A 1 125 ? -4.277 -3.734 16.906 1.00 97.75 125 ASN A C 1
ATOM 956 O O . ASN A 1 125 ? -3.395 -4.064 16.102 1.00 97.75 125 ASN A O 1
ATOM 960 N N . ALA A 1 126 ? -4.181 -4.030 18.200 1.00 97.06 126 ALA A N 1
ATOM 961 C CA . ALA A 1 126 ? -3.123 -4.898 18.707 1.00 97.06 126 ALA A CA 1
ATOM 962 C C . ALA A 1 126 ? -3.325 -6.353 18.247 1.00 97.06 126 ALA A C 1
ATOM 964 O O . ALA A 1 126 ? -2.331 -7.031 17.968 1.00 97.06 126 ALA A O 1
ATOM 965 N N . GLY A 1 127 ? -4.581 -6.782 18.093 1.00 96.00 127 GLY A N 1
ATOM 966 C CA . GLY A 1 127 ? -4.980 -8.073 17.548 1.00 96.00 127 GLY A CA 1
ATOM 967 C C . GLY A 1 127 ? -5.136 -8.105 16.025 1.00 96.00 127 GLY A C 1
ATOM 968 O O . GLY A 1 127 ? -4.568 -7.294 15.276 1.00 96.00 127 GLY A O 1
ATOM 969 N N . ALA A 1 128 ? -5.843 -9.130 15.566 1.00 97.81 128 ALA A N 1
ATOM 970 C CA . ALA A 1 128 ? -6.288 -9.316 14.197 1.00 97.81 128 ALA A CA 1
ATOM 971 C C . ALA A 1 128 ? -7.345 -8.274 13.809 1.00 97.81 128 ALA A C 1
ATOM 973 O O . ALA A 1 128 ? -7.878 -7.539 14.637 1.00 97.81 128 ALA A O 1
ATOM 974 N N . PHE A 1 129 ? -7.636 -8.208 12.513 1.00 98.19 129 PHE A N 1
ATOM 975 C CA . PHE A 1 129 ? -8.795 -7.462 12.038 1.00 98.19 129 PHE A CA 1
ATOM 976 C C . PHE A 1 129 ? -9.518 -8.252 10.950 1.00 98.19 129 PHE A C 1
ATOM 978 O O . PHE A 1 129 ? -8.862 -8.906 10.130 1.00 98.19 129 PHE A O 1
ATOM 985 N N . SER A 1 130 ? -10.839 -8.148 10.943 1.00 98.69 130 SER A N 1
ATOM 986 C CA . SER A 1 130 ? -11.748 -8.616 9.907 1.00 98.69 130 SER A CA 1
ATOM 987 C C . SER A 1 130 ? -12.582 -7.425 9.418 1.00 98.69 130 SER A C 1
ATOM 989 O O . SER A 1 130 ? -13.109 -6.672 10.229 1.00 98.69 130 SER A O 1
ATOM 991 N N . GLY A 1 131 ? -12.648 -7.187 8.105 1.00 98.56 131 GLY A N 1
ATOM 992 C CA . GLY A 1 131 ? -13.461 -6.114 7.513 1.00 98.56 131 GLY A CA 1
ATOM 993 C C . GLY A 1 131 ? -12.659 -4.954 6.908 1.00 98.56 131 GLY A C 1
ATOM 994 O O . GLY A 1 131 ? -11.805 -5.170 6.044 1.00 98.56 131 GLY A O 1
ATOM 995 N N . PHE A 1 132 ? -12.965 -3.710 7.278 1.00 98.81 132 PHE A N 1
ATOM 996 C CA . PHE A 1 132 ? -12.389 -2.504 6.665 1.00 98.81 132 PHE A CA 1
ATOM 997 C C . PHE A 1 132 ? -11.699 -1.601 7.691 1.00 98.81 132 PHE A C 1
ATOM 999 O O . PHE A 1 132 ? -12.290 -1.235 8.703 1.00 98.81 132 PHE A O 1
ATOM 1006 N N . GLN A 1 133 ? -10.467 -1.182 7.396 1.00 98.31 133 GLN A N 1
ATOM 1007 C CA . GLN A 1 133 ? -9.691 -0.238 8.198 1.00 98.31 133 GLN A CA 1
ATOM 1008 C C . GLN A 1 133 ? -9.262 0.951 7.322 1.00 98.31 133 GLN A C 1
ATOM 1010 O O . GLN A 1 133 ? -8.428 0.800 6.428 1.00 98.31 133 GLN A O 1
ATOM 1015 N N . GLY A 1 134 ? -9.833 2.132 7.558 1.00 98.75 134 GLY A N 1
ATOM 1016 C CA . GLY A 1 134 ? -9.598 3.344 6.769 1.00 98.75 134 GLY A CA 1
ATOM 1017 C C . GLY A 1 134 ? -9.052 4.498 7.605 1.00 98.75 134 GLY A C 1
ATOM 1018 O O . GLY A 1 134 ? -9.682 4.895 8.587 1.00 98.75 134 GLY A O 1
ATOM 1019 N N . ALA A 1 135 ? -7.906 5.061 7.219 1.00 98.44 135 ALA A N 1
ATOM 1020 C CA . ALA A 1 135 ? -7.304 6.189 7.929 1.00 98.44 135 ALA A CA 1
ATOM 1021 C C . ALA A 1 135 ? -6.668 7.219 6.991 1.00 98.44 135 ALA A C 1
ATOM 1023 O O . ALA A 1 135 ? -6.159 6.872 5.930 1.00 98.44 135 ALA 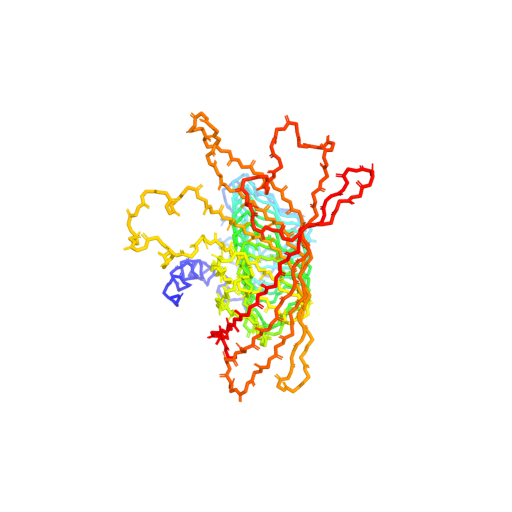A O 1
ATOM 1024 N N . GLY A 1 136 ? -6.617 8.490 7.391 1.00 98.12 136 GLY A N 1
ATOM 1025 C CA . GLY A 1 136 ? -5.935 9.509 6.586 1.00 98.12 136 GLY A CA 1
ATOM 1026 C C . GLY A 1 136 ? -4.430 9.260 6.452 1.00 98.12 136 GLY A C 1
ATOM 1027 O O . GLY A 1 136 ? -3.874 9.487 5.377 1.00 98.12 136 GLY A O 1
ATOM 1028 N N . ILE A 1 137 ? -3.770 8.752 7.502 1.00 98.19 137 ILE A N 1
ATOM 1029 C CA . ILE A 1 137 ? -2.310 8.571 7.526 1.00 98.19 137 ILE A CA 1
ATOM 1030 C C . ILE A 1 137 ? -1.907 7.105 7.654 1.00 98.19 137 ILE A C 1
ATOM 1032 O O . ILE A 1 137 ? -1.141 6.631 6.811 1.00 98.19 137 ILE A O 1
ATOM 1036 N N . MET A 1 138 ? -2.374 6.388 8.683 1.00 98.44 138 MET A N 1
ATOM 1037 C CA . MET A 1 138 ? -1.874 5.034 8.931 1.00 98.44 138 MET A CA 1
ATOM 1038 C C . MET A 1 138 ? -2.882 4.071 9.549 1.00 98.44 138 MET A C 1
ATOM 1040 O O . MET A 1 138 ? -3.605 4.402 10.483 1.00 98.44 138 MET A O 1
ATOM 1044 N N . ASN A 1 139 ? -2.804 2.826 9.085 1.00 98.56 139 ASN A N 1
ATOM 1045 C CA . ASN A 1 139 ? -3.470 1.669 9.667 1.00 98.56 139 ASN A CA 1
ATOM 1046 C C . ASN A 1 139 ? -2.445 0.659 10.199 1.00 98.56 139 ASN A C 1
ATOM 1048 O O . ASN A 1 139 ? -1.419 0.401 9.558 1.00 98.56 139 ASN A O 1
ATOM 1052 N N . TYR A 1 140 ? -2.731 0.053 11.351 1.00 98.62 140 TYR A N 1
ATOM 1053 C CA . TYR A 1 140 ? -1.918 -1.013 11.935 1.00 98.62 140 TYR A CA 1
ATOM 1054 C C . TYR A 1 140 ? -2.783 -2.156 12.477 1.00 98.62 140 TYR A C 1
ATOM 1056 O O . TYR A 1 140 ? -3.753 -1.915 13.196 1.00 98.62 140 TYR A O 1
ATOM 1064 N N . ALA A 1 141 ? -2.360 -3.394 12.207 1.00 98.06 141 ALA A N 1
ATOM 1065 C CA . ALA A 1 141 ? -2.895 -4.607 12.823 1.00 98.06 141 ALA A CA 1
ATOM 1066 C C . ALA A 1 141 ? -1.767 -5.557 13.265 1.00 98.06 141 ALA A C 1
ATOM 1068 O O . ALA A 1 141 ? -0.823 -5.824 12.507 1.00 98.06 141 ALA A O 1
ATOM 1069 N N . GLY A 1 142 ? -1.847 -6.045 14.505 1.00 96.50 142 GLY A N 1
ATOM 1070 C CA . GLY A 1 142 ? -0.773 -6.782 15.176 1.00 96.50 142 GLY A CA 1
ATOM 1071 C C . GLY A 1 142 ? -0.937 -8.304 15.262 1.00 96.50 142 GLY A C 1
ATOM 1072 O O . GLY A 1 142 ? 0.083 -8.977 15.431 1.00 96.50 142 GLY A O 1
ATOM 1073 N N . GLY A 1 143 ? -2.160 -8.828 15.134 1.00 94.00 143 GLY A N 1
ATOM 1074 C CA . GLY A 1 143 ? -2.478 -10.262 15.225 1.00 94.00 143 GLY A CA 1
ATOM 1075 C C . GLY A 1 143 ? -1.895 -11.079 14.073 1.00 94.00 143 GLY A C 1
ATOM 1076 O O . GLY A 1 143 ? -1.408 -10.501 13.109 1.00 94.00 143 GLY A O 1
ATOM 1077 N N . GLN A 1 144 ? -1.929 -12.411 14.141 1.00 96.25 144 GLN A N 1
ATOM 1078 C CA . GLN A 1 144 ? -1.280 -13.257 13.123 1.00 96.25 144 GLN A CA 1
ATOM 1079 C C . GLN A 1 144 ? -2.005 -13.246 11.779 1.00 96.25 144 GLN A C 1
ATOM 1081 O O . GLN A 1 144 ? -1.360 -13.098 10.748 1.00 96.25 144 GLN A O 1
ATOM 1086 N N . ASP A 1 145 ? -3.332 -13.299 11.776 1.00 98.00 145 ASP A N 1
ATOM 1087 C CA . ASP A 1 145 ? -4.121 -13.421 10.552 1.00 98.00 145 ASP A CA 1
ATOM 1088 C C . ASP A 1 145 ? -5.176 -12.321 10.519 1.00 98.00 145 ASP A C 1
ATOM 1090 O O . ASP A 1 145 ? -5.802 -12.028 11.528 1.00 98.00 145 ASP A O 1
ATOM 1094 N N . SER A 1 146 ? -5.319 -11.643 9.386 1.00 98.38 146 SER A N 1
ATOM 1095 C CA . SER A 1 146 ? -6.384 -10.662 9.157 1.00 98.38 146 SER A CA 1
ATOM 1096 C C . SER A 1 146 ? -7.076 -10.940 7.834 1.00 98.38 146 SER A C 1
ATOM 1098 O O . SER A 1 146 ? -6.473 -11.497 6.912 1.00 98.38 146 SER A O 1
ATOM 1100 N N . ASN A 1 147 ? -8.321 -10.492 7.720 1.00 98.62 147 ASN A N 1
ATOM 1101 C CA . ASN A 1 147 ? -9.123 -10.599 6.511 1.00 98.62 147 ASN A CA 1
ATOM 1102 C C . ASN A 1 147 ? -9.741 -9.237 6.171 1.00 98.62 147 ASN A C 1
ATOM 1104 O O . ASN A 1 147 ? -10.382 -8.627 7.015 1.00 98.62 147 ASN A O 1
ATOM 1108 N N . GLY A 1 148 ? -9.576 -8.762 4.939 1.00 98.38 148 GLY A N 1
ATOM 1109 C CA . GLY A 1 148 ? -10.202 -7.526 4.471 1.00 98.38 148 GLY A CA 1
ATOM 1110 C C . GLY A 1 148 ? -9.223 -6.463 3.978 1.00 98.38 148 GLY A C 1
ATOM 1111 O O . GLY A 1 148 ? -8.186 -6.782 3.393 1.00 98.38 148 GLY A O 1
ATOM 1112 N N . VAL A 1 149 ? -9.582 -5.187 4.135 1.00 98.81 149 VAL A N 1
ATOM 1113 C CA . VAL A 1 149 ? -8.905 -4.067 3.458 1.00 98.81 149 VAL A CA 1
ATOM 1114 C C . VAL A 1 149 ? -8.348 -3.054 4.454 1.00 98.81 149 VAL A C 1
ATOM 1116 O O . VAL A 1 149 ? -9.084 -2.542 5.293 1.00 98.81 149 VAL A O 1
ATOM 1119 N N . GLN A 1 150 ? -7.064 -2.716 4.308 1.00 98.56 150 GLN A N 1
ATOM 1120 C CA . GLN A 1 150 ? -6.451 -1.545 4.941 1.00 98.56 150 GLN A CA 1
ATOM 1121 C C . GLN A 1 150 ? -6.225 -0.456 3.887 1.00 98.56 150 GLN A C 1
ATOM 1123 O O . GLN A 1 150 ? -5.483 -0.666 2.927 1.00 98.56 150 GLN A O 1
ATOM 1128 N N . ALA A 1 151 ? -6.845 0.706 4.064 1.00 98.75 151 ALA A N 1
ATOM 1129 C CA . ALA A 1 151 ? -6.698 1.852 3.175 1.00 98.75 151 ALA A CA 1
ATOM 1130 C C . ALA A 1 151 ? -6.212 3.077 3.958 1.00 98.75 151 ALA A C 1
ATOM 1132 O O . ALA A 1 151 ? -6.912 3.580 4.839 1.00 98.75 151 ALA A O 1
ATOM 1133 N N . ALA A 1 152 ? -5.010 3.557 3.645 1.00 98.44 152 ALA A N 1
ATOM 1134 C CA . ALA A 1 152 ? -4.460 4.774 4.228 1.00 98.44 152 ALA A CA 1
ATOM 1135 C C . ALA A 1 152 ? -3.578 5.509 3.231 1.00 98.44 152 ALA A C 1
ATOM 1137 O O . ALA A 1 152 ? -2.876 4.877 2.450 1.00 98.44 152 ALA A O 1
ATOM 1138 N N . SER A 1 153 ? -3.562 6.842 3.269 1.00 98.00 153 SER A N 1
ATOM 1139 C CA . SER A 1 153 ? -2.822 7.616 2.260 1.00 98.00 153 SER A CA 1
ATOM 1140 C C . SER A 1 153 ? -1.317 7.346 2.305 1.00 98.00 153 SER A C 1
ATOM 1142 O O . SER A 1 153 ? -0.667 7.321 1.263 1.00 98.00 153 SER A O 1
ATOM 1144 N N . ILE A 1 154 ? -0.756 7.127 3.501 1.00 98.31 154 ILE A N 1
ATOM 1145 C CA . ILE A 1 154 ? 0.693 6.988 3.685 1.00 98.31 154 ILE A CA 1
ATOM 1146 C C . ILE A 1 154 ? 1.088 5.545 3.983 1.00 98.31 154 ILE A C 1
ATOM 1148 O O . ILE A 1 154 ? 1.938 5.011 3.275 1.00 98.31 154 ILE A O 1
ATOM 1152 N N . LEU A 1 155 ? 0.538 4.923 5.031 1.00 98.56 155 LEU A N 1
ATOM 1153 C CA . LEU A 1 155 ? 1.131 3.701 5.578 1.00 98.56 155 LEU A CA 1
ATOM 1154 C C . LEU A 1 155 ? 0.108 2.668 6.063 1.00 98.56 155 LEU A C 1
ATOM 1156 O O . LEU A 1 155 ? -0.615 2.903 7.024 1.00 98.56 155 LEU A O 1
ATOM 1160 N N . ASN A 1 156 ? 0.138 1.467 5.493 1.00 98.62 156 ASN A N 1
ATOM 1161 C CA . ASN A 1 156 ? -0.551 0.301 6.046 1.00 98.62 156 ASN A CA 1
ATOM 1162 C C . ASN A 1 156 ? 0.468 -0.704 6.581 1.00 98.62 156 ASN A C 1
ATOM 1164 O O . ASN A 1 156 ? 1.428 -1.059 5.893 1.00 98.62 156 ASN A O 1
ATOM 1168 N N . ILE A 1 157 ? 0.257 -1.184 7.806 1.00 98.56 157 ILE A N 1
ATOM 1169 C CA . ILE A 1 157 ? 1.094 -2.214 8.421 1.00 98.56 157 ILE A CA 1
ATOM 1170 C C . ILE A 1 157 ? 0.223 -3.372 8.893 1.00 98.56 157 ILE A C 1
ATOM 1172 O O . ILE A 1 157 ? -0.638 -3.217 9.762 1.00 98.56 157 ILE A O 1
ATOM 1176 N N . LYS A 1 158 ? 0.561 -4.566 8.417 1.00 98.25 158 LYS A N 1
ATOM 1177 C CA . LYS A 1 158 ? 0.077 -5.830 8.951 1.00 98.25 158 LYS A CA 1
ATOM 1178 C C . LYS A 1 158 ? 1.256 -6.663 9.444 1.00 98.25 158 LYS A C 1
ATOM 1180 O O . LYS A 1 158 ? 2.192 -6.967 8.702 1.00 98.25 158 LYS A O 1
ATOM 1185 N N . LYS A 1 159 ? 1.224 -7.040 10.719 1.00 97.38 159 LYS A N 1
ATOM 1186 C CA . LYS A 1 159 ? 2.037 -8.160 11.202 1.00 97.38 159 LYS A CA 1
ATOM 1187 C C . LYS A 1 159 ? 1.321 -9.461 10.858 1.00 97.38 159 LYS A C 1
ATOM 1189 O O . LYS A 1 159 ? 0.120 -9.542 11.043 1.00 97.38 159 LYS A O 1
ATOM 1194 N N . GLY A 1 160 ? 2.048 -10.451 10.362 1.00 96.62 160 GLY A N 1
ATOM 1195 C CA . GLY A 1 160 ? 1.477 -11.721 9.917 1.00 96.62 160 GLY A CA 1
ATOM 1196 C C . GLY A 1 160 ? 0.811 -11.624 8.542 1.00 96.62 160 GLY A C 1
ATOM 1197 O O . GLY A 1 160 ? 1.270 -10.864 7.688 1.00 96.62 160 GLY A O 1
ATOM 1198 N N . ASN A 1 161 ? -0.229 -12.420 8.324 1.00 98.06 161 ASN A N 1
ATOM 1199 C CA . ASN A 1 161 ? -0.872 -12.625 7.031 1.00 98.06 161 ASN A CA 1
ATOM 1200 C C . ASN A 1 161 ? -2.087 -11.707 6.843 1.00 98.06 161 ASN A C 1
ATOM 1202 O O . ASN A 1 161 ? -2.830 -11.445 7.790 1.00 98.06 161 ASN A O 1
ATOM 1206 N N . LEU A 1 162 ? -2.330 -11.267 5.607 1.00 98.12 162 LEU A N 1
ATOM 1207 C CA . LEU A 1 162 ? -3.558 -10.574 5.215 1.00 98.12 162 LEU A CA 1
ATOM 1208 C C . LEU A 1 162 ? -4.211 -11.277 4.031 1.00 98.12 162 LEU A C 1
ATOM 1210 O O . LEU A 1 162 ? -3.697 -11.240 2.907 1.00 98.12 162 LEU A O 1
ATOM 1214 N N . LYS A 1 163 ? -5.408 -11.811 4.268 1.00 98.44 163 LYS A N 1
ATOM 1215 C CA . LYS A 1 163 ? -6.315 -12.188 3.195 1.00 98.44 163 LYS A CA 1
ATOM 1216 C C . LYS A 1 163 ? -7.093 -10.959 2.731 1.00 98.44 163 LYS A C 1
ATOM 1218 O O . LYS A 1 163 ? -8.112 -10.617 3.315 1.00 98.44 163 LYS A O 1
ATOM 1223 N N . GLY A 1 164 ? -6.600 -10.269 1.710 1.00 97.50 164 GLY A N 1
ATOM 1224 C CA . GLY A 1 164 ? -7.242 -9.060 1.188 1.00 97.50 164 GLY A CA 1
ATOM 1225 C C . GLY A 1 164 ? -6.252 -8.041 0.636 1.00 97.50 164 GLY A C 1
ATOM 1226 O O . GLY A 1 164 ? -5.276 -8.425 -0.012 1.00 97.50 164 GLY A O 1
ATOM 1227 N N . ALA A 1 165 ? -6.517 -6.753 0.856 1.00 98.38 165 ALA A N 1
ATOM 1228 C CA . ALA A 1 165 ? -5.813 -5.666 0.178 1.00 98.38 165 ALA A CA 1
ATOM 1229 C C . ALA A 1 165 ? -5.225 -4.625 1.139 1.00 98.38 165 ALA A C 1
ATOM 1231 O O . ALA A 1 165 ? -5.855 -4.243 2.124 1.00 98.38 165 ALA A O 1
ATOM 1232 N N . GLN A 1 166 ? -4.044 -4.106 0.802 1.00 98.62 166 GLN A N 1
ATOM 1233 C CA . GLN A 1 166 ? -3.518 -2.858 1.361 1.00 98.62 166 GLN A CA 1
ATOM 1234 C C . GLN A 1 166 ? -3.418 -1.807 0.253 1.00 98.62 166 GLN A C 1
ATOM 1236 O O . GLN A 1 166 ? -2.857 -2.081 -0.809 1.00 98.62 166 GLN A O 1
ATOM 1241 N N . ILE A 1 167 ? -3.965 -0.616 0.489 1.00 98.62 167 ILE A N 1
ATOM 1242 C CA . ILE A 1 167 ? -3.962 0.496 -0.469 1.00 98.62 167 ILE A CA 1
ATOM 1243 C C . ILE A 1 167 ? -3.404 1.734 0.226 1.00 98.62 167 ILE A C 1
ATOM 1245 O O . ILE A 1 167 ? -3.970 2.206 1.215 1.00 98.62 167 ILE A O 1
ATOM 1249 N N . GLY A 1 168 ? -2.292 2.254 -0.282 1.00 98.31 168 GLY A N 1
ATOM 1250 C CA . GLY A 1 168 ? -1.589 3.39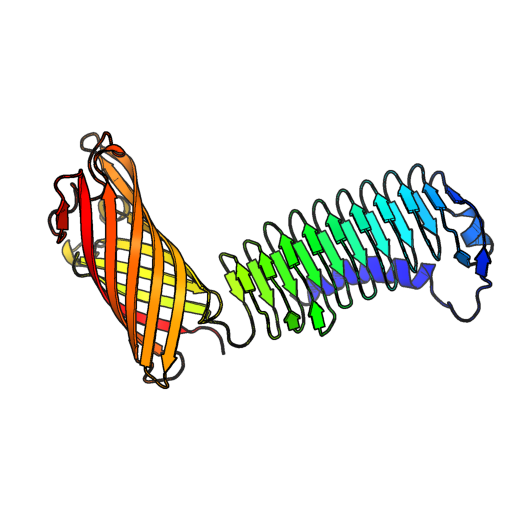1 0.304 1.00 98.31 168 GLY A CA 1
ATOM 1251 C C . GLY A 1 168 ? -0.211 3.595 -0.297 1.00 98.31 168 GLY A C 1
ATOM 1252 O O . GLY A 1 168 ? 0.262 2.747 -1.042 1.00 98.31 168 GLY A O 1
ATOM 1253 N N . LEU A 1 169 ? 0.461 4.703 0.019 1.00 98.19 169 LEU A N 1
ATOM 1254 C CA . LEU A 1 169 ? 1.802 4.958 -0.520 1.00 98.19 169 LEU A CA 1
ATOM 1255 C C . LEU A 1 169 ? 2.797 3.846 -0.146 1.00 98.19 169 LEU A C 1
ATOM 1257 O O . LEU A 1 169 ? 3.599 3.425 -0.983 1.00 98.19 169 LEU A O 1
ATOM 1261 N N . ILE A 1 170 ? 2.729 3.375 1.101 1.00 98.56 170 ILE A N 1
ATOM 1262 C CA . ILE A 1 170 ? 3.593 2.341 1.665 1.00 98.56 170 ILE A CA 1
ATOM 1263 C C . ILE A 1 170 ? 2.727 1.253 2.308 1.00 98.56 170 ILE A C 1
ATOM 1265 O O . ILE A 1 170 ? 1.977 1.506 3.249 1.00 98.56 170 ILE A O 1
ATOM 1269 N N . ASN A 1 171 ? 2.881 0.018 1.848 1.00 98.56 171 ASN A N 1
ATOM 1270 C CA . ASN A 1 171 ? 2.196 -1.157 2.366 1.00 98.56 171 ASN A CA 1
ATOM 1271 C C . ASN A 1 171 ? 3.229 -2.158 2.877 1.00 98.56 171 ASN A C 1
ATOM 1273 O O . ASN A 1 171 ? 4.139 -2.555 2.149 1.00 98.56 171 ASN A O 1
ATOM 1277 N N . ILE A 1 172 ? 3.104 -2.561 4.140 1.00 98.06 172 ILE A N 1
ATOM 1278 C CA . ILE A 1 172 ? 4.032 -3.486 4.788 1.00 98.06 172 ILE A CA 1
ATOM 1279 C C . ILE A 1 172 ? 3.252 -4.648 5.388 1.00 98.06 172 ILE A C 1
ATOM 1281 O O . ILE A 1 172 ? 2.333 -4.463 6.188 1.00 98.06 172 ILE A O 1
ATOM 1285 N N . CYS A 1 173 ? 3.692 -5.849 5.046 1.00 96.50 173 CYS A N 1
ATOM 1286 C CA . CYS A 1 173 ? 3.153 -7.113 5.501 1.00 96.50 173 CYS A CA 1
ATOM 1287 C C . CYS A 1 173 ? 4.304 -8.051 5.854 1.00 96.50 173 CYS A C 1
ATOM 1289 O O . CYS A 1 173 ? 5.170 -8.311 5.022 1.00 96.50 173 CYS A O 1
ATOM 1291 N N . SER A 1 174 ? 4.368 -8.543 7.092 1.00 95.56 174 SER A N 1
ATOM 1292 C CA . SER A 1 174 ? 5.463 -9.452 7.471 1.00 95.56 174 SER A CA 1
ATOM 1293 C C . SER A 1 174 ? 5.225 -10.907 7.053 1.00 95.56 174 SER A C 1
ATOM 1295 O O . SER A 1 174 ? 6.168 -11.693 7.065 1.00 95.56 174 SER A O 1
ATOM 1297 N N . GLY A 1 175 ? 3.981 -11.279 6.744 1.00 95.06 175 GLY A N 1
ATOM 1298 C CA . GLY A 1 175 ? 3.585 -12.607 6.278 1.00 95.06 175 GLY A CA 1
ATOM 1299 C C . GLY A 1 175 ? 3.103 -12.596 4.829 1.00 95.06 175 GLY A C 1
ATOM 1300 O O . GLY A 1 175 ? 3.562 -11.799 4.005 1.00 95.06 175 GLY A O 1
ATOM 1301 N N . GLU A 1 176 ? 2.186 -13.509 4.516 1.00 94.44 176 GLU A N 1
ATOM 1302 C CA . GLU A 1 176 ? 1.565 -13.595 3.196 1.00 94.44 176 GLU A CA 1
ATOM 1303 C C . GLU A 1 176 ? 0.440 -12.570 3.047 1.00 94.44 176 GLU A C 1
ATOM 1305 O O . GLU A 1 176 ? -0.518 -12.561 3.816 1.00 94.44 176 GLU A O 1
ATOM 1310 N N . CYS A 1 177 ? 0.542 -11.728 2.021 1.00 93.69 177 CYS A N 1
ATOM 1311 C CA . CYS A 1 177 ? -0.484 -10.761 1.641 1.00 93.69 177 CYS A CA 1
ATOM 1312 C C . CYS A 1 177 ? -0.933 -10.981 0.188 1.00 93.69 177 CYS A C 1
ATOM 1314 O O . CYS A 1 177 ? -0.100 -11.313 -0.663 1.00 93.69 177 CYS A O 1
ATOM 1316 N N . ASN A 1 178 ? -2.234 -10.828 -0.094 1.00 93.56 178 ASN A N 1
ATOM 1317 C CA . ASN A 1 178 ? -2.801 -11.067 -1.432 1.00 93.56 178 ASN A CA 1
ATOM 1318 C C . ASN A 1 178 ? -2.667 -9.887 -2.395 1.00 93.56 178 ASN A C 1
ATOM 1320 O O . ASN A 1 178 ? -2.387 -10.096 -3.565 1.00 93.56 178 ASN A O 1
ATOM 1324 N N . PHE A 1 179 ? -2.927 -8.658 -1.964 1.00 96.81 179 PHE A N 1
ATOM 1325 C CA . PHE A 1 179 ? -2.854 -7.516 -2.871 1.00 96.81 179 PHE A CA 1
ATOM 1326 C C . PHE A 1 179 ? -2.329 -6.288 -2.143 1.00 96.81 179 PHE A C 1
ATOM 1328 O O . PHE A 1 179 ? -2.756 -5.975 -1.032 1.00 96.81 179 PHE A O 1
ATOM 1335 N N . GLN A 1 180 ? -1.387 -5.595 -2.770 1.00 98.06 180 GLN A N 1
ATOM 1336 C CA . GLN A 1 180 ? -0.838 -4.345 -2.269 1.00 98.06 180 GLN A CA 1
ATOM 1337 C C . GLN A 1 180 ? -0.757 -3.363 -3.436 1.00 98.06 180 GLN A C 1
ATOM 1339 O O . GLN A 1 180 ? -0.160 -3.675 -4.466 1.00 98.06 180 GLN A O 1
ATOM 1344 N N . LEU A 1 181 ? -1.359 -2.188 -3.267 1.00 97.75 181 LEU A N 1
ATOM 1345 C CA . LEU A 1 181 ? -1.280 -1.086 -4.217 1.00 97.75 181 LEU A CA 1
ATOM 1346 C C . LEU A 1 181 ? -0.648 0.117 -3.528 1.00 97.75 181 LEU A C 1
ATOM 1348 O O . LEU A 1 181 ? -1.243 0.724 -2.636 1.00 97.75 181 LEU A O 1
ATOM 1352 N N . GLY A 1 182 ? 0.560 0.446 -3.963 1.00 97.38 182 GLY A N 1
ATOM 1353 C CA . GLY A 1 182 ? 1.376 1.507 -3.394 1.00 97.38 182 GLY A CA 1
ATOM 1354 C C . GLY A 1 182 ? 2.669 1.707 -4.155 1.00 97.38 182 GLY A C 1
ATOM 1355 O O . GLY A 1 182 ? 3.002 0.908 -5.030 1.00 97.38 182 GLY A O 1
ATOM 1356 N N . LEU A 1 183 ? 3.404 2.763 -3.817 1.00 96.75 183 LEU A N 1
ATOM 1357 C CA . LEU A 1 183 ? 4.749 2.979 -4.350 1.00 96.75 183 LEU A CA 1
ATOM 1358 C C . LEU A 1 183 ? 5.724 1.951 -3.773 1.00 96.75 183 LEU A C 1
ATOM 1360 O O . LEU A 1 183 ? 6.574 1.431 -4.489 1.00 96.75 183 LEU A O 1
ATOM 1364 N N . ILE A 1 184 ? 5.579 1.657 -2.479 1.00 97.50 184 ILE A N 1
ATOM 1365 C CA . ILE A 1 184 ? 6.398 0.686 -1.757 1.00 97.50 184 ILE A CA 1
ATOM 1366 C C . ILE A 1 184 ? 5.472 -0.378 -1.169 1.00 97.50 184 ILE A C 1
ATOM 1368 O O . ILE A 1 184 ? 4.710 -0.114 -0.247 1.00 97.50 184 ILE A O 1
ATOM 1372 N N . ASN A 1 185 ? 5.569 -1.594 -1.679 1.00 97.56 185 ASN A N 1
ATOM 1373 C CA . ASN A 1 185 ? 4.821 -2.769 -1.263 1.00 97.56 185 ASN A CA 1
ATOM 1374 C C . ASN A 1 185 ? 5.809 -3.840 -0.797 1.00 97.56 185 ASN A C 1
ATOM 1376 O O . ASN A 1 185 ? 6.591 -4.369 -1.588 1.00 97.56 185 ASN A O 1
ATOM 1380 N N . ILE A 1 186 ? 5.792 -4.136 0.499 1.00 96.56 186 ILE A N 1
ATOM 1381 C CA . ILE A 1 186 ? 6.664 -5.122 1.133 1.00 96.56 186 ILE A CA 1
ATOM 1382 C C . ILE A 1 186 ? 5.788 -6.248 1.670 1.00 96.56 186 ILE A C 1
ATOM 1384 O O . ILE A 1 186 ? 4.916 -6.019 2.511 1.00 96.56 186 ILE A O 1
ATOM 1388 N N . SER A 1 187 ? 6.056 -7.468 1.218 1.00 94.62 187 SER A N 1
ATOM 1389 C CA . SER A 1 187 ? 5.430 -8.695 1.707 1.00 94.62 187 SER A CA 1
ATOM 1390 C C . SER A 1 187 ? 6.407 -9.863 1.651 1.00 94.62 187 SER A C 1
ATOM 1392 O O . SER A 1 187 ? 7.401 -9.807 0.920 1.00 94.62 187 SER A O 1
ATOM 1394 N N . LYS A 1 188 ? 6.094 -10.960 2.347 1.00 93.00 188 LYS A N 1
ATOM 1395 C CA . LYS A 1 188 ? 6.799 -12.231 2.144 1.00 93.00 188 LYS A CA 1
ATOM 1396 C C . LYS A 1 188 ? 6.705 -12.656 0.674 1.00 93.00 188 LYS A C 1
ATOM 1398 O O . LYS A 1 188 ? 5.650 -12.493 0.055 1.00 93.00 188 LYS A O 1
ATOM 1403 N N . ASN A 1 189 ? 7.812 -13.155 0.118 1.00 89.31 189 ASN A N 1
ATOM 1404 C CA . ASN A 1 189 ? 7.936 -13.530 -1.297 1.00 89.31 189 ASN A CA 1
ATOM 1405 C C . ASN A 1 189 ? 7.611 -12.383 -2.283 1.00 89.31 189 ASN A C 1
ATOM 1407 O O . ASN A 1 189 ? 7.225 -12.627 -3.425 1.00 89.31 189 ASN A O 1
ATOM 1411 N N . GLY A 1 190 ? 7.698 -11.127 -1.832 1.00 92.38 190 GLY A N 1
ATOM 1412 C CA . GLY A 1 190 ? 7.572 -9.957 -2.696 1.00 92.38 190 GLY A CA 1
ATOM 1413 C C . GLY A 1 190 ? 8.866 -9.662 -3.450 1.00 92.38 190 GLY A C 1
ATOM 1414 O O . GLY A 1 190 ? 9.929 -10.169 -3.101 1.00 92.38 190 GLY A O 1
ATOM 1415 N N . ILE A 1 191 ? 8.789 -8.780 -4.437 1.00 92.56 191 ILE A N 1
ATOM 1416 C CA . ILE A 1 191 ? 9.929 -8.237 -5.169 1.00 92.56 191 ILE A CA 1
ATOM 1417 C C . ILE A 1 191 ? 10.164 -6.787 -4.741 1.00 92.56 191 ILE A C 1
ATOM 1419 O O . ILE A 1 191 ? 9.239 -5.975 -4.729 1.00 92.56 191 ILE A O 1
ATOM 1423 N N . ILE A 1 192 ? 11.406 -6.471 -4.383 1.00 96.62 192 ILE A N 1
ATOM 1424 C CA . ILE A 1 192 ? 11.924 -5.110 -4.239 1.00 96.62 192 ILE A CA 1
ATOM 1425 C C . ILE A 1 192 ? 13.169 -5.043 -5.107 1.00 96.62 192 ILE A C 1
ATOM 1427 O O . ILE A 1 192 ? 14.198 -5.605 -4.744 1.00 96.62 192 ILE A O 1
ATOM 1431 N N . GLU A 1 193 ? 13.092 -4.384 -6.256 1.00 96.38 193 GLU A N 1
ATOM 1432 C CA . GLU A 1 193 ? 14.169 -4.420 -7.243 1.00 96.38 193 GLU A CA 1
ATOM 1433 C C . GLU A 1 193 ? 14.595 -3.031 -7.688 1.00 96.38 193 GLU A C 1
ATOM 1435 O O . GLU A 1 193 ? 13.768 -2.143 -7.901 1.00 96.38 193 GLU A O 1
ATOM 1440 N N . LEU A 1 194 ? 15.901 -2.884 -7.890 1.00 98.12 194 LEU A N 1
ATOM 1441 C CA . LEU A 1 194 ? 16.499 -1.766 -8.604 1.00 98.12 194 LEU A CA 1
ATOM 1442 C C . LEU A 1 194 ? 16.993 -2.264 -9.953 1.00 98.12 194 LEU A C 1
ATOM 1444 O O . LEU A 1 194 ? 17.617 -3.317 -10.027 1.00 98.12 194 LEU A O 1
ATOM 1448 N N . GLY A 1 195 ? 16.739 -1.514 -11.015 1.00 97.38 195 GLY A N 1
ATOM 1449 C CA . GLY A 1 195 ? 17.177 -1.871 -12.355 1.00 97.38 195 GLY A CA 1
ATOM 1450 C C . GLY A 1 195 ? 17.798 -0.705 -13.095 1.00 97.38 195 GLY A C 1
ATOM 1451 O O . GLY A 1 195 ? 17.479 0.454 -12.826 1.00 97.38 195 GLY A O 1
ATOM 1452 N N . ALA A 1 196 ? 18.683 -1.048 -14.021 1.00 97.25 196 ALA A N 1
ATOM 1453 C CA . ALA A 1 196 ? 19.277 -0.131 -14.974 1.00 97.25 196 ALA A CA 1
ATOM 1454 C C . ALA A 1 196 ? 19.298 -0.794 -16.356 1.00 97.25 196 ALA A C 1
ATOM 1456 O O . ALA A 1 196 ? 19.716 -1.949 -16.472 1.00 97.25 196 ALA A O 1
ATOM 1457 N N . SER A 1 197 ? 18.868 -0.084 -17.395 1.00 96.19 197 SER A N 1
ATOM 1458 C CA . SER A 1 197 ? 18.967 -0.542 -18.782 1.00 96.19 197 SER A CA 1
ATOM 1459 C C . SER A 1 197 ? 19.436 0.550 -19.723 1.00 96.19 197 SER A C 1
ATOM 1461 O O . SER A 1 197 ? 19.278 1.742 -19.466 1.00 96.19 197 SER A O 1
ATOM 1463 N N . TYR A 1 198 ? 20.032 0.109 -20.822 1.00 93.44 198 TYR A N 1
ATOM 1464 C CA . TYR A 1 198 ? 20.406 0.943 -21.947 1.00 93.44 198 TYR A CA 1
ATOM 1465 C C . TYR A 1 198 ? 19.419 0.711 -23.087 1.00 93.44 198 TYR A C 1
ATOM 1467 O O . TYR A 1 198 ? 19.112 -0.436 -23.421 1.00 93.44 198 TYR A O 1
ATOM 1475 N N . THR A 1 199 ? 18.907 1.796 -23.658 1.00 90.44 199 THR A N 1
ATOM 1476 C CA . THR A 1 199 ? 17.846 1.765 -24.670 1.00 90.44 199 THR A CA 1
ATOM 1477 C C . THR A 1 199 ? 18.395 1.972 -26.082 1.00 90.44 199 THR A C 1
ATOM 1479 O O . THR A 1 199 ? 19.448 2.578 -26.282 1.00 90.44 199 THR A O 1
ATOM 1482 N N . SER A 1 200 ? 17.641 1.537 -27.091 1.00 88.19 200 SER A N 1
ATOM 1483 C CA . SER A 1 200 ? 17.924 1.781 -28.511 1.00 88.19 200 SER A CA 1
ATOM 1484 C C . SER A 1 200 ? 17.934 3.266 -28.885 1.00 88.19 200 SER A C 1
ATOM 1486 O O . SER A 1 200 ? 18.461 3.623 -29.934 1.00 88.19 200 SER A O 1
ATOM 1488 N N . ASN A 1 201 ? 17.370 4.121 -28.030 1.00 81.12 201 ASN A N 1
ATOM 1489 C CA . ASN A 1 201 ? 17.330 5.571 -28.192 1.00 81.12 201 ASN A CA 1
ATOM 1490 C C . ASN A 1 201 ? 18.487 6.280 -27.470 1.00 81.12 201 ASN A C 1
ATOM 1492 O O . ASN A 1 201 ? 18.422 7.492 -27.294 1.00 81.12 201 ASN A O 1
ATOM 1496 N N . ASP A 1 202 ? 19.526 5.541 -27.057 1.00 81.62 202 ASP A N 1
ATOM 1497 C CA . ASP A 1 202 ? 20.710 6.090 -26.378 1.00 81.62 202 ASP A CA 1
ATOM 1498 C C . ASP A 1 202 ? 20.366 6.774 -25.042 1.00 81.62 202 ASP A C 1
ATOM 1500 O O . ASP A 1 202 ? 20.965 7.767 -24.635 1.00 81.62 202 ASP A O 1
ATOM 1504 N N . ASN A 1 203 ? 19.380 6.214 -24.339 1.00 84.94 203 ASN A N 1
ATOM 1505 C CA . ASN A 1 203 ? 19.029 6.606 -22.979 1.00 84.94 203 ASN A CA 1
ATOM 1506 C C . ASN A 1 203 ? 19.417 5.530 -21.969 1.00 84.94 203 ASN A C 1
ATOM 1508 O O . ASN A 1 203 ? 19.378 4.333 -22.278 1.00 84.94 203 ASN A O 1
ATOM 1512 N N . ILE A 1 204 ? 19.681 5.959 -20.737 1.00 89.75 204 ILE A N 1
ATOM 1513 C CA . ILE A 1 204 ? 19.791 5.084 -19.571 1.00 89.75 204 ILE A CA 1
ATOM 1514 C C . ILE A 1 204 ? 18.481 5.162 -18.788 1.00 89.75 204 ILE A C 1
ATOM 1516 O O . ILE A 1 204 ? 18.053 6.244 -18.391 1.00 89.75 204 ILE A O 1
ATOM 1520 N N . ARG A 1 205 ? 17.848 4.012 -18.552 1.00 92.81 205 ARG A N 1
ATOM 1521 C CA . ARG A 1 205 ? 16.618 3.862 -17.766 1.00 92.81 205 ARG A CA 1
ATOM 1522 C C . ARG A 1 205 ? 16.954 3.293 -16.393 1.00 92.81 205 ARG A C 1
ATOM 1524 O O . ARG A 1 205 ? 17.589 2.251 -16.304 1.00 92.81 205 ARG A O 1
ATOM 1531 N N . TYR A 1 206 ? 16.459 3.928 -15.339 1.00 96.62 206 TYR A N 1
ATOM 1532 C CA . TYR A 1 206 ? 16.534 3.467 -13.957 1.00 96.62 206 TYR A CA 1
ATOM 1533 C C . TYR A 1 206 ? 15.140 3.096 -13.459 1.00 96.62 206 TYR A C 1
ATOM 1535 O O . TYR A 1 206 ? 14.195 3.866 -13.619 1.00 96.62 206 TYR A O 1
ATOM 1543 N N . THR A 1 207 ? 14.999 1.925 -12.844 1.00 97.62 207 THR A N 1
ATOM 1544 C CA . THR A 1 207 ? 13.705 1.394 -12.389 1.00 97.62 207 THR A CA 1
ATOM 1545 C C . THR A 1 207 ? 13.756 1.003 -10.922 1.00 97.62 207 THR A C 1
ATOM 1547 O O . THR A 1 207 ? 14.681 0.309 -10.506 1.00 97.62 207 THR A O 1
ATOM 1550 N N . PHE A 1 208 ? 12.719 1.345 -10.169 1.00 98.19 208 PHE A N 1
ATOM 1551 C CA . PHE A 1 208 ? 12.382 0.748 -8.884 1.00 98.19 208 PHE A CA 1
ATOM 1552 C C . PHE A 1 208 ? 11.085 -0.047 -9.037 1.00 98.19 208 PHE A C 1
ATOM 1554 O O . PHE A 1 208 ? 10.084 0.472 -9.527 1.00 98.19 208 PHE A O 1
ATOM 1561 N N . THR A 1 209 ? 11.108 -1.320 -8.650 1.00 97.81 209 THR A N 1
ATOM 1562 C CA . THR A 1 209 ? 9.946 -2.219 -8.693 1.00 97.81 209 THR A CA 1
ATOM 1563 C C . THR A 1 209 ? 9.619 -2.703 -7.289 1.00 97.81 209 THR A C 1
ATOM 1565 O O . THR A 1 209 ? 10.522 -3.109 -6.558 1.00 97.81 209 THR A O 1
ATOM 1568 N N . SER A 1 210 ? 8.341 -2.675 -6.911 1.00 97.81 210 SER A N 1
ATOM 1569 C CA . SER A 1 210 ? 7.896 -3.068 -5.575 1.00 97.81 210 SER A CA 1
ATOM 1570 C C . SER A 1 210 ? 6.510 -3.719 -5.578 1.00 97.81 210 SER A C 1
ATOM 1572 O O . SER A 1 210 ? 5.534 -3.124 -6.039 1.00 97.81 210 SER A O 1
ATOM 1574 N N . GLY A 1 211 ? 6.404 -4.937 -5.040 1.00 96.62 211 GLY A N 1
ATOM 1575 C CA . GLY A 1 211 ? 5.143 -5.687 -4.963 1.00 96.62 211 GLY A CA 1
ATOM 1576 C C . GLY A 1 211 ? 5.347 -7.191 -4.944 1.00 96.62 211 GLY A C 1
ATOM 1577 O O . GLY A 1 211 ? 6.279 -7.681 -4.316 1.00 96.62 211 GLY A O 1
ATOM 1578 N N . LYS A 1 212 ? 4.481 -7.933 -5.632 1.00 95.00 212 LYS A N 1
ATOM 1579 C CA . LYS A 1 212 ? 4.618 -9.377 -5.869 1.00 95.00 212 LYS A CA 1
ATOM 1580 C C . LYS A 1 212 ? 4.765 -9.648 -7.362 1.00 95.00 212 LYS A C 1
ATOM 1582 O O . LYS A 1 212 ? 4.449 -8.795 -8.182 1.00 95.00 212 LYS A O 1
ATOM 1587 N N . GLU A 1 213 ? 5.233 -10.839 -7.731 1.00 94.06 213 GLU A N 1
ATOM 1588 C CA . GLU A 1 213 ? 5.428 -11.180 -9.147 1.00 94.06 213 GLU A CA 1
ATOM 1589 C C . GLU A 1 213 ? 4.143 -11.013 -9.967 1.00 94.06 213 GLU A C 1
ATOM 1591 O O . GLU A 1 213 ? 4.189 -10.405 -11.024 1.00 94.06 213 GLU A O 1
ATOM 1596 N N . TYR A 1 214 ? 2.986 -11.445 -9.462 1.00 94.62 214 TYR A N 1
ATOM 1597 C CA . TYR A 1 214 ? 1.712 -11.305 -10.182 1.00 94.62 214 TYR A CA 1
ATOM 1598 C C . TYR A 1 214 ? 1.144 -9.877 -10.212 1.00 94.62 214 TYR A C 1
ATOM 1600 O O . TYR A 1 214 ? 0.238 -9.600 -10.994 1.00 94.62 214 TYR A O 1
ATOM 1608 N N . PHE A 1 215 ? 1.614 -8.986 -9.335 1.00 96.81 215 PHE A N 1
ATOM 1609 C CA . PHE A 1 215 ? 1.217 -7.582 -9.322 1.00 96.81 215 PHE A CA 1
ATOM 1610 C C . PHE A 1 215 ? 2.258 -6.744 -8.582 1.00 96.81 215 PHE A C 1
ATOM 1612 O O . PHE A 1 215 ? 2.422 -6.854 -7.360 1.00 96.81 215 PHE A O 1
ATOM 1619 N N . TYR A 1 216 ? 2.935 -5.871 -9.316 1.00 97.44 216 TYR A N 1
ATOM 1620 C CA . TYR A 1 216 ? 3.898 -4.930 -8.768 1.00 97.44 216 TYR A CA 1
ATOM 1621 C C . TYR A 1 216 ? 3.688 -3.529 -9.318 1.00 97.44 216 TYR A C 1
ATOM 1623 O O . TYR A 1 216 ? 3.223 -3.350 -10.442 1.00 97.44 216 TYR A O 1
ATOM 1631 N N . THR A 1 217 ? 4.105 -2.541 -8.535 1.00 98.38 217 THR A N 1
ATOM 1632 C CA . THR A 1 217 ? 4.268 -1.165 -8.998 1.00 98.38 217 THR A CA 1
ATOM 1633 C C . THR A 1 217 ? 5.683 -0.989 -9.521 1.00 98.38 217 THR A C 1
ATOM 1635 O O . THR A 1 217 ? 6.645 -1.485 -8.927 1.00 98.38 217 THR A O 1
ATOM 1638 N N . VAL A 1 218 ? 5.817 -0.256 -10.617 1.00 98.19 218 VAL A N 1
ATOM 1639 C CA . VAL A 1 218 ? 7.098 0.197 -11.148 1.00 98.19 218 VAL A CA 1
ATOM 1640 C C . VAL A 1 218 ? 7.098 1.716 -11.202 1.00 98.19 218 VAL A C 1
ATOM 1642 O O . VAL A 1 218 ? 6.142 2.336 -11.653 1.00 98.19 218 VAL A O 1
ATOM 1645 N N . VAL A 1 219 ? 8.183 2.320 -10.740 1.00 98.12 219 VAL A N 1
ATOM 1646 C CA . VAL A 1 219 ? 8.482 3.736 -10.941 1.00 98.12 219 VAL A CA 1
ATOM 1647 C C . VAL A 1 219 ? 9.895 3.836 -11.471 1.00 98.12 219 VAL A C 1
ATOM 1649 O O . VAL A 1 219 ? 10.748 2.996 -11.181 1.00 98.12 219 VAL A O 1
ATOM 1652 N N . GLY A 1 220 ? 10.180 4.868 -12.233 1.00 96.62 220 GLY A N 1
ATOM 1653 C CA . GLY A 1 220 ? 11.534 5.084 -12.667 1.00 96.62 220 GLY A CA 1
ATOM 1654 C C . GLY A 1 220 ? 11.686 6.346 -13.463 1.00 96.62 220 GLY A C 1
ATOM 1655 O O . GLY A 1 220 ? 10.779 7.175 -13.569 1.00 96.62 220 GLY A O 1
ATOM 1656 N N . PHE A 1 221 ? 12.882 6.472 -14.001 1.00 93.31 221 PHE A N 1
ATOM 1657 C CA . PHE A 1 221 ? 13.223 7.576 -14.854 1.00 93.31 221 PHE A CA 1
ATOM 1658 C C . PHE A 1 221 ? 14.239 7.189 -15.908 1.00 93.31 221 PHE A C 1
ATOM 1660 O O . PHE A 1 221 ? 14.879 6.144 -15.829 1.00 93.31 221 PHE A O 1
ATOM 1667 N N . MET A 1 222 ? 14.371 8.040 -16.906 1.00 89.00 222 MET A N 1
ATOM 1668 C CA . MET A 1 222 ? 15.251 7.871 -18.032 1.00 89.00 222 MET A CA 1
ATOM 1669 C C . MET A 1 222 ? 15.944 9.199 -18.331 1.00 89.00 222 MET A C 1
ATOM 1671 O O . MET A 1 222 ? 15.322 10.262 -18.291 1.00 89.00 222 MET A O 1
ATOM 1675 N N . THR A 1 223 ? 17.239 9.116 -18.615 1.00 83.25 223 THR A N 1
ATOM 1676 C CA . THR A 1 223 ? 18.084 10.248 -19.005 1.00 83.25 223 THR A CA 1
ATOM 1677 C C . THR A 1 223 ? 18.796 9.930 -20.308 1.00 83.25 223 THR A C 1
ATOM 1679 O O . THR A 1 223 ? 19.140 8.768 -20.548 1.00 83.25 223 THR A O 1
ATOM 1682 N N . ASP A 1 224 ? 19.115 10.962 -21.084 1.00 78.06 224 ASP A N 1
ATOM 1683 C CA . ASP A 1 224 ? 20.055 10.841 -22.198 1.00 78.06 224 ASP A CA 1
ATOM 1684 C C . ASP A 1 224 ? 21.393 10.252 -21.703 1.00 78.06 224 ASP A C 1
ATOM 1686 O O . ASP A 1 224 ? 21.812 10.467 -20.557 1.00 78.06 224 ASP A O 1
ATOM 1690 N N . ASN A 1 225 ? 22.084 9.495 -22.555 1.00 72.88 225 ASN A N 1
ATOM 1691 C CA . ASN A 1 225 ? 23.386 8.928 -22.226 1.00 72.88 225 ASN A CA 1
ATOM 1692 C C . ASN A 1 225 ? 24.450 10.037 -22.027 1.00 72.88 225 ASN A C 1
ATOM 1694 O O . ASN A 1 225 ? 24.828 10.718 -22.989 1.00 72.88 225 ASN A O 1
ATOM 1698 N N . PRO A 1 226 ? 25.015 10.203 -20.811 1.00 63.06 226 PRO A N 1
ATOM 1699 C CA . PRO A 1 226 ? 25.980 11.269 -20.525 1.00 63.06 226 PRO A CA 1
ATOM 1700 C C . PRO A 1 226 ? 27.311 11.103 -21.275 1.00 63.06 226 PRO A C 1
ATOM 1702 O O . PRO A 1 226 ? 28.068 12.068 -21.411 1.00 63.06 226 PRO A O 1
ATOM 1705 N N . PHE A 1 227 ? 27.616 9.901 -21.776 1.00 63.97 227 PHE A N 1
ATOM 1706 C CA . PHE A 1 227 ? 28.891 9.599 -22.431 1.00 63.97 227 PHE A CA 1
ATOM 1707 C C . PHE A 1 227 ? 28.964 10.083 -23.885 1.00 63.97 227 PHE A C 1
ATOM 1709 O O . PHE A 1 227 ? 30.058 10.164 -24.442 1.00 63.97 227 PHE A O 1
ATOM 1716 N N . ARG A 1 228 ? 27.838 10.473 -24.497 1.00 60.06 228 ARG A N 1
ATOM 1717 C CA . ARG A 1 228 ? 27.790 10.918 -25.898 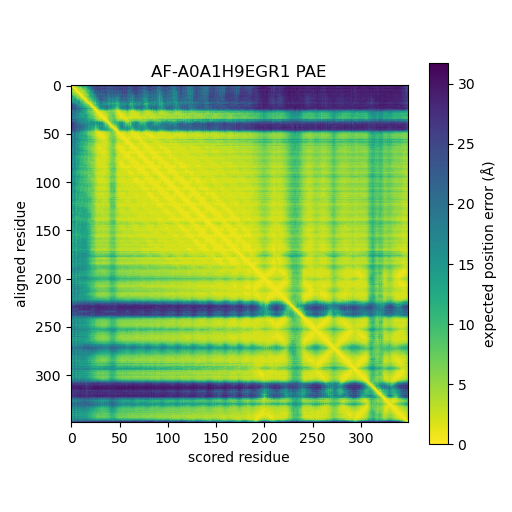1.00 60.06 228 ARG A CA 1
ATOM 1718 C C . ARG A 1 228 ? 28.425 12.291 -26.146 1.00 60.06 228 ARG A C 1
ATOM 1720 O O . ARG A 1 228 ? 28.938 12.531 -27.233 1.00 60.06 228 ARG A O 1
ATOM 1727 N N . ASN A 1 229 ? 28.436 13.181 -25.151 1.00 52.19 229 ASN A N 1
ATOM 1728 C CA . ASN A 1 229 ? 28.867 14.578 -25.327 1.00 52.19 229 ASN A CA 1
ATOM 1729 C C . ASN A 1 229 ? 30.183 14.946 -24.616 1.00 52.19 229 ASN A C 1
ATOM 1731 O O . ASN A 1 229 ? 30.510 16.130 -24.506 1.00 52.19 229 ASN A O 1
ATOM 1735 N N . GLY A 1 230 ? 30.939 13.960 -24.117 1.00 52.72 230 GLY A N 1
ATOM 1736 C CA . GLY A 1 230 ? 32.277 14.162 -23.540 1.00 52.72 230 GLY A CA 1
ATOM 1737 C C . GLY A 1 230 ? 32.343 15.022 -22.267 1.00 52.72 230 GLY A C 1
ATOM 1738 O O . GLY A 1 230 ? 33.437 15.274 -21.779 1.00 52.72 230 GLY A O 1
ATOM 1739 N N . ASN A 1 231 ? 31.207 15.473 -21.718 1.00 51.97 231 ASN A N 1
ATOM 1740 C CA . ASN A 1 231 ? 31.135 16.341 -20.540 1.00 51.97 231 ASN A CA 1
ATOM 1741 C C . ASN A 1 231 ? 29.884 16.035 -19.700 1.00 51.97 231 ASN A C 1
ATOM 1743 O O . ASN A 1 231 ? 28.784 16.479 -20.028 1.00 51.97 231 ASN A O 1
ATOM 1747 N N . MET A 1 232 ? 30.072 15.345 -18.570 1.00 52.06 232 MET A N 1
ATOM 1748 C CA . MET A 1 232 ? 29.007 14.917 -17.640 1.00 52.06 232 MET A CA 1
ATOM 1749 C C . MET A 1 232 ? 28.285 16.065 -16.903 1.00 52.06 232 MET A C 1
ATOM 1751 O O . MET A 1 232 ? 27.351 15.815 -16.151 1.00 52.06 232 MET A O 1
ATOM 1755 N N . PHE A 1 233 ? 28.720 17.318 -17.078 1.00 57.53 233 PHE A N 1
ATOM 1756 C CA . PHE A 1 233 ? 28.257 18.473 -16.292 1.00 57.53 233 PHE A CA 1
ATOM 1757 C C . PHE A 1 233 ? 27.599 19.577 -17.131 1.00 57.53 233 PHE A C 1
ATOM 1759 O O . PHE A 1 233 ? 27.399 20.690 -16.642 1.00 57.53 233 PHE A O 1
ATOM 1766 N N . LYS A 1 234 ? 27.262 19.314 -18.401 1.00 55.56 234 LYS A N 1
ATOM 1767 C CA . LYS A 1 234 ? 26.485 20.283 -19.182 1.00 55.56 234 LYS A CA 1
ATOM 1768 C C . LYS A 1 234 ? 25.083 20.424 -18.592 1.00 55.56 234 LYS A C 1
ATOM 1770 O O . LYS A 1 234 ? 24.405 19.437 -18.335 1.00 55.56 234 LYS A O 1
ATOM 1775 N N . LYS A 1 235 ? 24.629 21.672 -18.459 1.00 51.66 235 LYS A N 1
ATOM 1776 C CA . LYS A 1 235 ? 23.281 22.042 -17.992 1.00 51.66 235 LYS A CA 1
ATOM 1777 C C . LYS A 1 235 ? 22.165 21.354 -18.801 1.00 51.66 235 LYS A C 1
ATOM 1779 O O . LYS A 1 235 ? 21.125 21.033 -18.245 1.00 51.66 235 LYS A O 1
ATOM 1784 N N . GLU A 1 236 ? 22.444 21.062 -20.074 1.00 52.94 236 GLU A N 1
ATOM 1785 C CA . GLU A 1 236 ? 21.601 20.309 -21.018 1.00 52.94 236 GLU A CA 1
ATOM 1786 C C . GLU A 1 236 ? 21.243 18.891 -20.563 1.00 52.94 236 GLU A C 1
ATOM 1788 O O . GLU A 1 236 ? 20.159 18.418 -20.887 1.00 52.94 236 GLU A O 1
ATOM 1793 N N . PHE A 1 237 ? 22.082 18.254 -19.739 1.00 52.00 237 PHE A N 1
ATOM 1794 C CA . PHE A 1 237 ? 21.804 16.935 -19.162 1.00 52.00 237 PHE A CA 1
ATOM 1795 C C . PHE A 1 237 ? 20.534 16.918 -18.296 1.00 52.00 237 PHE A C 1
ATOM 1797 O O . PHE A 1 237 ? 19.863 15.899 -18.190 1.00 52.00 237 PHE A O 1
ATOM 1804 N N . PHE A 1 238 ? 20.181 18.056 -17.692 1.00 53.25 238 PHE A N 1
ATOM 1805 C CA . PHE A 1 238 ? 18.989 18.184 -16.853 1.00 53.25 238 PHE A CA 1
ATOM 1806 C C . PHE A 1 238 ? 17.735 18.601 -17.631 1.00 53.25 238 PHE A C 1
ATOM 1808 O O . PHE A 1 238 ? 16.669 18.708 -17.026 1.00 53.25 238 PHE A O 1
ATOM 1815 N N . TYR A 1 239 ? 17.843 18.879 -18.936 1.00 55.56 239 TYR A N 1
ATOM 1816 C CA . TYR A 1 239 ? 16.738 19.446 -19.713 1.00 55.56 239 TYR A CA 1
ATOM 1817 C C . TYR A 1 239 ? 15.899 18.411 -20.460 1.00 55.56 239 TYR A C 1
ATOM 1819 O O . TYR A 1 239 ? 14.740 18.710 -20.726 1.00 55.56 239 TYR A O 1
ATOM 1827 N N . ASN A 1 240 ? 16.425 17.207 -20.707 1.00 64.75 240 ASN A N 1
ATOM 1828 C CA . ASN A 1 240 ? 15.678 16.086 -21.280 1.00 64.75 240 ASN A CA 1
ATOM 1829 C C . ASN A 1 240 ? 15.640 14.930 -20.280 1.00 64.75 240 ASN A C 1
ATOM 1831 O O . ASN A 1 240 ? 16.600 14.175 -20.127 1.00 64.75 240 ASN A O 1
ATOM 1835 N N . PHE A 1 241 ? 14.524 14.804 -19.574 1.00 78.06 241 PHE A N 1
ATOM 1836 C CA . PHE A 1 241 ? 14.320 13.745 -18.594 1.00 78.06 241 PHE A CA 1
ATOM 1837 C C . PHE A 1 241 ? 12.921 13.180 -18.743 1.00 78.06 241 PHE A C 1
ATOM 1839 O O . PHE A 1 241 ? 11.957 13.911 -18.966 1.00 78.06 241 PHE A O 1
ATOM 1846 N N . GLU A 1 242 ? 12.801 11.874 -18.585 1.00 86.94 242 GLU A N 1
ATOM 1847 C CA . GLU A 1 242 ? 11.526 11.183 -18.639 1.00 86.94 242 GLU A CA 1
ATOM 1848 C C . GLU A 1 242 ? 11.318 10.424 -17.337 1.00 86.94 242 GLU A C 1
ATOM 1850 O O . GLU A 1 242 ? 12.197 9.684 -16.905 1.00 86.94 242 GLU A O 1
ATOM 1855 N N . ASN A 1 243 ? 10.167 10.597 -16.693 1.00 92.50 243 ASN A N 1
ATOM 1856 C CA . ASN A 1 243 ? 9.757 9.716 -15.605 1.00 92.50 243 ASN A CA 1
ATOM 1857 C C . ASN A 1 243 ? 8.659 8.775 -16.077 1.00 92.50 243 ASN A C 1
ATOM 1859 O O . ASN A 1 243 ? 7.937 9.055 -17.031 1.00 92.50 243 ASN A O 1
ATOM 1863 N N . PHE A 1 244 ? 8.524 7.657 -15.384 1.00 94.56 244 PHE A N 1
ATOM 1864 C CA . PHE A 1 244 ? 7.434 6.734 -15.627 1.00 94.56 244 PHE A CA 1
ATOM 1865 C C . PHE A 1 244 ? 6.974 6.093 -14.330 1.00 94.56 244 PHE A C 1
ATOM 1867 O O . PHE A 1 244 ? 7.740 5.902 -13.384 1.00 94.56 244 PHE A O 1
ATOM 1874 N N . THR A 1 245 ? 5.695 5.760 -14.307 1.00 97.25 245 THR A N 1
ATOM 1875 C CA . THR A 1 245 ? 5.050 4.997 -13.245 1.00 97.25 245 THR A CA 1
ATOM 1876 C C . THR A 1 245 ? 4.101 4.000 -13.878 1.00 97.25 245 THR A C 1
ATOM 1878 O O . THR A 1 245 ? 3.569 4.245 -14.958 1.00 97.25 245 THR A O 1
ATOM 1881 N N . GLY A 1 246 ? 3.874 2.869 -13.238 1.00 97.62 246 GLY A N 1
ATOM 1882 C CA . GLY A 1 246 ? 3.005 1.859 -13.800 1.00 97.62 246 GLY A CA 1
ATOM 1883 C C . GLY A 1 246 ? 2.858 0.643 -12.922 1.00 97.62 246 GLY A C 1
ATOM 1884 O O . GLY A 1 246 ? 3.332 0.592 -11.786 1.00 97.62 246 GLY A O 1
ATOM 1885 N N . VAL A 1 247 ? 2.196 -0.351 -13.491 1.00 98.25 247 VAL A N 1
ATOM 1886 C CA . VAL A 1 247 ? 1.967 -1.646 -12.860 1.00 98.25 247 VAL A CA 1
ATOM 1887 C C . VAL A 1 247 ? 2.384 -2.755 -13.805 1.00 98.25 247 VAL A C 1
ATOM 1889 O O . VAL A 1 247 ? 2.363 -2.586 -15.026 1.00 98.25 247 VAL A O 1
ATOM 1892 N N . GLY A 1 248 ? 2.755 -3.899 -13.251 1.00 97.75 248 GLY A N 1
ATOM 1893 C CA . GLY A 1 248 ? 3.133 -5.045 -14.054 1.00 97.75 248 GLY A CA 1
ATOM 1894 C C . GLY A 1 248 ? 2.907 -6.375 -13.367 1.00 97.75 248 GLY A C 1
ATOM 1895 O O . GLY A 1 248 ? 2.580 -6.455 -12.182 1.00 97.75 248 GLY A O 1
ATOM 1896 N N . THR A 1 249 ? 3.092 -7.418 -14.162 1.00 97.62 249 THR A N 1
ATOM 1897 C CA . THR A 1 249 ? 3.104 -8.814 -13.739 1.00 97.62 249 THR A CA 1
ATOM 1898 C C . THR A 1 249 ? 4.322 -9.503 -14.338 1.00 97.62 249 THR A C 1
ATOM 1900 O O . THR A 1 249 ? 4.770 -9.160 -15.431 1.00 97.62 249 THR A O 1
ATOM 1903 N N . ARG A 1 250 ? 4.861 -10.488 -13.631 1.00 96.06 250 ARG A N 1
ATOM 1904 C CA . ARG A 1 250 ? 6.003 -11.303 -14.015 1.00 96.06 250 ARG A CA 1
ATOM 1905 C C . ARG A 1 250 ? 5.642 -12.769 -13.877 1.00 96.06 250 ARG A C 1
ATOM 1907 O O . ARG A 1 250 ? 5.155 -13.210 -12.842 1.00 96.06 250 ARG A O 1
ATOM 1914 N N . LEU A 1 251 ? 5.924 -13.515 -14.932 1.00 95.88 251 LEU A N 1
ATOM 1915 C CA . LEU A 1 251 ? 5.865 -14.965 -14.949 1.00 95.88 251 LEU A CA 1
ATOM 1916 C C . LEU A 1 251 ? 7.293 -15.492 -14.854 1.00 95.88 251 LEU A C 1
ATOM 1918 O O . LEU A 1 251 ? 8.109 -15.177 -15.720 1.00 95.88 251 LEU A O 1
ATOM 1922 N N . SER A 1 252 ? 7.586 -16.277 -13.822 1.00 92.94 252 SER A N 1
ATOM 1923 C CA . SER A 1 252 ? 8.911 -16.848 -13.570 1.00 92.94 252 SER A CA 1
ATOM 1924 C C . SER A 1 252 ? 8.873 -18.372 -13.729 1.00 92.94 252 SER A C 1
ATOM 1926 O O . SER A 1 252 ? 8.053 -19.054 -13.116 1.00 92.94 252 SER A O 1
ATOM 1928 N N . PHE A 1 253 ? 9.769 -18.917 -14.554 1.00 93.00 253 PHE A N 1
ATOM 1929 C CA . PHE A 1 253 ? 9.906 -20.345 -14.849 1.00 93.00 253 PHE A CA 1
ATOM 1930 C C . PHE A 1 253 ? 11.364 -20.769 -14.628 1.00 93.00 253 PHE A C 1
ATOM 1932 O O . PHE A 1 253 ? 12.209 -20.694 -15.525 1.00 93.00 253 PHE A O 1
ATOM 1939 N N . GLY A 1 254 ? 11.680 -21.190 -13.401 1.00 91.62 254 GLY A N 1
ATOM 1940 C CA . GLY A 1 254 ? 13.059 -21.466 -12.998 1.00 91.62 254 GLY A CA 1
ATOM 1941 C C . GLY A 1 254 ? 13.909 -20.196 -13.061 1.00 91.62 254 GLY A C 1
ATOM 1942 O O . GLY A 1 254 ? 13.605 -19.214 -12.392 1.00 91.62 254 GLY A O 1
ATOM 1943 N N . ILE A 1 255 ? 14.967 -20.211 -13.873 1.00 93.38 255 ILE A N 1
ATOM 1944 C CA . ILE A 1 255 ? 15.829 -19.036 -14.076 1.00 93.38 255 ILE A CA 1
ATOM 1945 C C . ILE A 1 255 ? 15.254 -18.032 -15.080 1.00 93.38 255 ILE A C 1
ATOM 1947 O O . ILE A 1 255 ? 15.749 -16.913 -15.146 1.00 93.38 255 ILE A O 1
ATOM 1951 N N . PHE A 1 256 ? 14.245 -18.401 -15.872 1.00 96.69 256 PHE A N 1
ATOM 1952 C CA . PHE A 1 256 ? 13.660 -17.526 -16.888 1.00 96.69 256 PHE A CA 1
ATOM 1953 C C . PHE A 1 256 ? 12.510 -16.710 -16.310 1.00 96.69 256 PHE A C 1
ATOM 1955 O O . PHE A 1 256 ? 11.772 -17.190 -15.452 1.00 96.69 256 PHE A O 1
ATOM 1962 N N . ASN A 1 257 ? 12.317 -15.493 -16.806 1.00 96.00 257 ASN A N 1
ATOM 1963 C CA . ASN A 1 257 ? 11.138 -14.697 -16.495 1.00 96.00 257 ASN A CA 1
ATOM 1964 C C . ASN A 1 257 ? 10.678 -13.853 -17.680 1.00 96.00 257 ASN A C 1
ATOM 1966 O O . ASN A 1 257 ? 11.473 -13.459 -18.530 1.00 96.00 257 ASN A O 1
ATOM 1970 N N . VAL A 1 258 ? 9.377 -13.575 -17.711 1.00 97.88 258 VAL A N 1
ATOM 1971 C CA . VAL A 1 258 ? 8.744 -12.656 -18.656 1.00 97.88 258 VAL A CA 1
ATOM 1972 C C . VAL A 1 258 ? 7.865 -11.692 -17.871 1.00 97.88 258 VAL A C 1
ATOM 1974 O O . VAL A 1 258 ? 6.933 -12.110 -17.187 1.00 97.88 258 VAL A O 1
ATOM 1977 N N . GLY A 1 259 ? 8.180 -10.405 -17.948 1.00 97.56 259 GLY A N 1
ATOM 1978 C CA . GLY A 1 259 ? 7.410 -9.311 -17.373 1.00 97.56 259 GLY A CA 1
ATOM 1979 C C . GLY A 1 259 ? 6.563 -8.604 -18.424 1.00 97.56 259 GLY A C 1
ATOM 1980 O O . GLY A 1 259 ? 7.016 -8.407 -19.550 1.00 97.56 259 GLY A O 1
ATOM 1981 N N . VAL A 1 260 ? 5.358 -8.196 -18.039 1.00 98.38 260 VAL A N 1
ATOM 1982 C CA . VAL A 1 260 ? 4.482 -7.311 -18.813 1.00 98.38 260 VAL A CA 1
ATOM 1983 C C . VAL A 1 260 ? 4.107 -6.131 -17.928 1.00 98.38 260 VAL A C 1
ATOM 1985 O O . VAL A 1 260 ? 3.666 -6.319 -16.796 1.00 98.38 260 VAL A O 1
ATOM 1988 N N . GLU A 1 261 ? 4.294 -4.920 -18.438 1.00 98.38 261 GLU A N 1
ATOM 1989 C CA . GLU A 1 261 ? 4.132 -3.665 -17.707 1.00 98.38 261 GLU A CA 1
ATOM 1990 C C . GLU A 1 261 ? 3.255 -2.701 -18.516 1.00 98.38 261 GLU A C 1
ATOM 1992 O O . GLU A 1 261 ? 3.425 -2.553 -19.727 1.00 98.38 261 GLU A O 1
ATOM 1997 N N . ALA A 1 262 ? 2.325 -2.034 -17.837 1.00 98.31 262 ALA A N 1
ATOM 1998 C CA . ALA A 1 262 ? 1.573 -0.900 -18.358 1.00 98.31 262 ALA A CA 1
ATOM 1999 C C . ALA A 1 262 ? 2.066 0.359 -17.644 1.00 98.31 262 ALA A C 1
ATOM 2001 O O . ALA A 1 262 ? 2.025 0.437 -16.414 1.00 98.31 262 ALA A O 1
ATOM 2002 N N . LEU A 1 263 ? 2.556 1.324 -18.415 1.00 97.19 263 LEU A N 1
ATOM 2003 C CA . LEU A 1 263 ? 3.263 2.493 -17.915 1.00 97.19 263 LEU A CA 1
ATOM 2004 C C . LEU A 1 263 ? 2.570 3.773 -18.372 1.00 97.19 263 LEU A C 1
ATOM 2006 O O . LEU A 1 263 ? 2.093 3.883 -19.499 1.00 97.19 263 LEU A O 1
ATOM 2010 N N . TYR A 1 264 ? 2.584 4.766 -17.500 1.00 94.69 264 TYR A N 1
ATOM 2011 C CA . TYR A 1 264 ? 2.369 6.159 -17.832 1.00 94.69 264 TYR A CA 1
ATOM 2012 C C . TYR A 1 264 ? 3.711 6.879 -17.739 1.00 94.69 264 TYR A C 1
ATOM 2014 O O . TYR A 1 264 ? 4.391 6.809 -16.713 1.00 94.69 264 TYR A O 1
ATOM 2022 N N . ASN A 1 265 ? 4.089 7.558 -18.812 1.00 91.19 265 ASN A N 1
ATOM 2023 C CA . ASN A 1 265 ? 5.384 8.201 -18.975 1.00 91.19 265 ASN A CA 1
ATOM 2024 C C . ASN A 1 265 ? 5.157 9.708 -19.099 1.00 91.19 265 ASN A C 1
ATOM 2026 O O . ASN A 1 265 ? 4.214 10.125 -19.770 1.00 91.19 265 ASN A O 1
ATOM 2030 N N . ASN A 1 266 ? 6.018 10.518 -18.486 1.00 88.81 266 ASN A N 1
ATOM 2031 C CA . ASN A 1 266 ? 6.039 11.967 -18.668 1.00 88.81 266 ASN A CA 1
ATOM 2032 C C . ASN A 1 266 ? 7.428 12.378 -19.128 1.00 88.81 266 ASN A C 1
ATOM 2034 O O . ASN A 1 266 ? 8.411 12.162 -18.418 1.00 88.81 266 ASN A O 1
ATOM 2038 N N . VAL A 1 267 ? 7.488 13.004 -20.294 1.00 83.19 267 VAL A N 1
ATOM 2039 C CA . VAL A 1 267 ? 8.704 13.584 -20.858 1.00 83.19 267 VAL A CA 1
ATOM 2040 C C . VAL A 1 267 ? 8.735 15.056 -20.490 1.00 83.19 267 VAL A C 1
ATOM 2042 O O . VAL A 1 267 ? 7.742 15.753 -20.684 1.00 83.19 267 VAL A O 1
ATOM 2045 N N . PHE A 1 268 ? 9.865 15.526 -19.981 1.00 80.06 268 PHE A N 1
ATOM 2046 C CA . PHE A 1 268 ? 10.134 16.930 -19.704 1.00 80.06 268 PHE A CA 1
ATOM 2047 C C . PHE A 1 268 ? 11.205 17.432 -20.668 1.00 80.06 268 PHE A C 1
ATOM 2049 O O . PHE A 1 268 ? 12.233 16.773 -20.836 1.00 80.06 268 PHE A O 1
ATOM 2056 N N . PHE A 1 269 ? 10.942 18.572 -21.306 1.00 76.00 269 PHE A N 1
ATOM 2057 C CA . PHE A 1 269 ? 11.802 19.152 -22.338 1.00 76.00 269 PHE A CA 1
ATOM 2058 C C . PHE A 1 269 ? 11.719 20.685 -22.350 1.00 76.00 269 PHE A C 1
ATOM 2060 O O . PHE A 1 269 ? 10.803 21.280 -21.774 1.00 76.00 269 PHE A O 1
ATOM 2067 N N . LEU A 1 270 ? 12.685 21.334 -23.002 1.00 74.81 270 LEU A N 1
ATOM 2068 C CA . LEU A 1 270 ? 12.630 22.762 -23.318 1.00 74.81 270 LEU A CA 1
ATOM 2069 C C . LEU A 1 270 ? 12.118 22.958 -24.747 1.00 74.81 270 LEU A C 1
ATOM 2071 O O . LEU A 1 270 ? 12.613 22.309 -25.666 1.00 74.81 270 LEU A O 1
ATOM 2075 N N . ASP A 1 271 ? 11.151 23.858 -24.935 1.00 72.62 271 ASP A N 1
ATOM 2076 C CA . ASP A 1 271 ? 10.725 24.275 -26.276 1.00 72.62 271 ASP A CA 1
ATOM 2077 C C . ASP A 1 271 ? 11.740 25.233 -26.932 1.00 72.62 271 ASP A C 1
ATOM 2079 O O . ASP A 1 271 ? 12.735 25.638 -26.321 1.00 72.62 271 ASP A O 1
ATOM 2083 N N . SER A 1 272 ? 11.489 25.619 -28.189 1.00 74.44 272 SER A N 1
ATOM 2084 C CA . SER A 1 272 ? 12.349 26.540 -28.952 1.00 74.44 272 SER A CA 1
ATOM 2085 C C . SER A 1 272 ? 12.574 27.897 -28.275 1.00 74.44 272 SER A C 1
ATOM 2087 O O . SER A 1 272 ? 13.563 28.566 -28.566 1.00 74.44 272 SER A O 1
ATOM 2089 N N . ASP A 1 273 ? 11.684 28.291 -27.358 1.00 81.06 273 ASP A N 1
ATOM 2090 C CA . ASP A 1 273 ? 11.747 29.542 -26.600 1.00 81.06 273 ASP A CA 1
ATOM 2091 C C . ASP A 1 273 ? 12.403 29.352 -25.214 1.00 81.06 273 ASP A C 1
ATOM 2093 O O . ASP A 1 273 ? 12.325 30.237 -24.359 1.00 81.06 273 ASP A O 1
ATOM 2097 N N . ASN A 1 274 ? 13.045 28.202 -24.963 1.00 76.88 274 ASN A N 1
ATOM 2098 C CA . ASN A 1 274 ? 13.607 27.792 -23.669 1.00 76.88 274 ASN A CA 1
ATOM 2099 C C . ASN A 1 274 ? 12.576 27.711 -22.528 1.00 76.88 274 ASN A C 1
ATOM 2101 O O . ASN A 1 274 ? 12.927 27.881 -21.354 1.00 76.88 274 ASN A O 1
ATOM 2105 N N . ARG A 1 275 ? 11.301 27.447 -22.831 1.00 79.44 275 ARG A N 1
ATOM 2106 C CA . ARG A 1 275 ? 10.282 27.227 -21.796 1.00 79.44 275 ARG A CA 1
ATOM 2107 C C . ARG A 1 275 ? 10.185 25.748 -21.465 1.00 79.44 275 ARG A C 1
ATOM 2109 O O . ARG A 1 275 ? 10.203 24.900 -22.350 1.00 79.44 275 ARG A O 1
ATOM 2116 N N . PHE A 1 276 ? 10.025 25.450 -20.181 1.00 79.19 276 PHE A N 1
ATOM 2117 C CA . PHE A 1 276 ? 9.814 24.089 -19.703 1.00 79.19 276 PHE A CA 1
ATOM 2118 C C . PHE A 1 276 ? 8.435 23.573 -20.117 1.00 79.19 276 PHE A C 1
ATOM 2120 O O . PHE A 1 276 ? 7.411 24.200 -19.826 1.00 79.19 276 PHE A O 1
ATOM 2127 N N . ARG A 1 277 ? 8.417 22.420 -20.779 1.00 80.69 277 ARG A N 1
ATOM 2128 C CA . ARG A 1 277 ? 7.224 21.713 -21.237 1.00 80.69 277 ARG A CA 1
ATOM 2129 C C . ARG A 1 277 ? 7.241 20.281 -20.726 1.00 80.69 277 ARG A C 1
ATOM 2131 O O . ARG A 1 277 ? 8.297 19.718 -20.439 1.00 80.69 277 ARG A O 1
ATOM 2138 N N . SER A 1 278 ? 6.052 19.701 -20.611 1.00 81.44 278 SER A N 1
ATOM 2139 C CA . SER A 1 278 ? 5.890 18.279 -20.352 1.00 81.44 278 SER A CA 1
ATOM 2140 C C . SER A 1 278 ? 4.827 17.676 -21.257 1.00 81.44 278 SER A C 1
ATOM 2142 O O . SER A 1 278 ? 3.840 18.330 -21.592 1.00 81.44 278 SER A O 1
ATOM 2144 N N . ALA A 1 279 ? 5.034 16.420 -21.637 1.00 80.62 279 ALA A N 1
ATOM 2145 C CA . ALA A 1 279 ? 4.082 15.645 -22.417 1.00 80.62 279 ALA A CA 1
ATOM 2146 C C . ALA A 1 279 ? 3.969 14.228 -21.845 1.00 80.62 279 ALA A C 1
ATOM 2148 O O . ALA A 1 279 ? 4.976 13.599 -21.512 1.00 80.62 279 ALA A O 1
ATOM 2149 N N . GLY A 1 280 ? 2.734 13.752 -21.696 1.00 83.94 280 GLY A N 1
ATOM 2150 C CA . GLY A 1 280 ? 2.418 12.448 -21.123 1.00 83.94 280 GLY A CA 1
ATOM 2151 C C . GLY A 1 280 ? 1.967 11.451 -22.184 1.00 83.94 280 GLY A C 1
ATOM 2152 O O . GLY A 1 280 ? 1.213 11.815 -23.084 1.00 83.94 280 GLY A O 1
ATOM 2153 N N . TYR A 1 281 ? 2.386 10.192 -22.070 1.00 85.75 281 TYR A N 1
ATOM 2154 C CA . TYR A 1 281 ? 1.935 9.118 -22.958 1.00 85.75 281 TYR A CA 1
ATOM 2155 C C . TYR A 1 281 ? 1.891 7.767 -22.233 1.00 85.75 281 TYR A C 1
ATOM 2157 O O . TYR A 1 281 ? 2.619 7.523 -21.267 1.00 85.75 281 TYR A O 1
ATOM 2165 N N . ILE A 1 282 ? 1.024 6.868 -22.698 1.00 91.31 282 ILE A N 1
ATOM 2166 C CA . ILE A 1 282 ? 0.897 5.512 -22.146 1.00 91.31 282 ILE A CA 1
ATOM 2167 C C . ILE A 1 282 ? 1.793 4.576 -22.951 1.00 91.31 282 ILE A C 1
ATOM 2169 O O . ILE A 1 282 ? 1.868 4.691 -24.172 1.00 91.31 282 ILE A O 1
ATOM 2173 N N . SER A 1 283 ? 2.454 3.626 -22.297 1.00 94.56 283 SER A N 1
ATOM 2174 C CA . SER A 1 283 ? 3.207 2.577 -22.979 1.00 94.56 283 SER A CA 1
ATOM 2175 C C . SER A 1 283 ? 2.935 1.192 -22.407 1.00 94.56 283 SER A C 1
ATOM 2177 O O . SER A 1 283 ? 2.613 1.023 -21.232 1.00 94.56 283 SER A O 1
ATOM 2179 N N . GLY A 1 284 ? 3.043 0.191 -23.274 1.00 97.75 284 GLY A N 1
ATOM 2180 C CA . GLY A 1 284 ? 3.111 -1.212 -22.885 1.00 97.75 284 GLY A CA 1
ATOM 2181 C C . GLY A 1 284 ? 4.544 -1.700 -23.024 1.00 97.75 284 GLY A C 1
ATOM 2182 O O . GLY A 1 284 ? 5.188 -1.425 -24.038 1.00 97.75 284 GLY A O 1
ATOM 2183 N N . ARG A 1 285 ? 5.047 -2.431 -22.033 1.00 97.31 285 ARG A N 1
ATOM 2184 C CA . ARG A 1 285 ? 6.394 -3.001 -22.046 1.00 97.31 285 ARG A CA 1
ATOM 2185 C C . ARG A 1 285 ? 6.352 -4.499 -21.787 1.00 97.31 285 ARG A C 1
ATOM 2187 O O . ARG A 1 285 ? 5.646 -4.963 -20.899 1.00 97.31 285 ARG A O 1
ATOM 2194 N N . VAL A 1 286 ? 7.127 -5.251 -22.560 1.00 98.19 286 VAL A N 1
ATOM 2195 C CA . VAL A 1 286 ? 7.369 -6.683 -22.358 1.00 98.19 286 VAL A CA 1
ATOM 2196 C C . VAL A 1 286 ? 8.864 -6.880 -22.167 1.00 98.19 286 VAL A C 1
ATOM 2198 O O . VAL A 1 286 ? 9.647 -6.376 -22.966 1.00 98.19 286 VAL A O 1
ATOM 2201 N N . ALA A 1 287 ? 9.272 -7.599 -21.125 1.00 97.88 287 ALA A N 1
ATOM 2202 C CA . ALA A 1 287 ? 10.678 -7.871 -20.843 1.00 97.88 287 ALA A CA 1
ATOM 2203 C C . ALA A 1 287 ? 10.909 -9.351 -20.565 1.00 97.88 287 ALA A C 1
ATOM 2205 O O . ALA A 1 287 ? 10.297 -9.910 -19.663 1.00 97.88 287 ALA A O 1
ATOM 2206 N N . ALA A 1 288 ? 11.812 -9.970 -21.317 1.00 97.94 288 ALA A N 1
ATOM 2207 C CA . ALA A 1 288 ? 12.272 -11.327 -21.072 1.00 97.94 288 ALA A CA 1
ATOM 2208 C C . ALA A 1 288 ? 13.627 -11.277 -20.363 1.00 97.94 288 ALA A C 1
ATOM 2210 O O . ALA A 1 288 ? 14.519 -10.534 -20.774 1.00 97.94 288 ALA A O 1
ATOM 2211 N N . GLY A 1 289 ? 13.793 -12.065 -19.306 1.00 96.62 289 GLY A N 1
ATOM 2212 C CA . GLY A 1 289 ? 15.007 -12.074 -18.507 1.00 96.62 289 GLY A CA 1
ATOM 2213 C C . GLY A 1 289 ? 15.428 -13.452 -18.023 1.00 96.62 289 GLY A C 1
ATOM 2214 O O . GLY A 1 289 ? 14.665 -14.418 -18.045 1.00 96.62 289 GLY A O 1
ATOM 2215 N N . VAL A 1 290 ? 16.678 -13.518 -17.575 1.00 96.88 290 VAL A N 1
ATOM 2216 C CA . VAL A 1 290 ? 17.308 -14.688 -16.964 1.00 96.88 290 VAL A CA 1
ATOM 2217 C C . VAL A 1 290 ? 17.943 -14.266 -15.644 1.00 96.88 290 VAL A C 1
ATOM 2219 O O . VAL A 1 290 ? 18.621 -13.243 -15.571 1.00 96.88 290 VAL A O 1
ATOM 2222 N N . THR A 1 291 ? 17.740 -15.060 -14.599 1.00 94.75 291 THR A N 1
ATOM 2223 C CA . THR A 1 291 ? 18.283 -14.857 -13.251 1.00 94.75 291 THR A CA 1
ATOM 2224 C C . THR A 1 291 ? 19.339 -15.936 -12.973 1.00 94.75 291 THR A C 1
ATOM 2226 O O . THR A 1 291 ? 19.030 -16.941 -12.332 1.00 94.75 291 THR A O 1
ATOM 2229 N N . PRO A 1 292 ? 20.570 -15.800 -13.511 1.00 89.69 292 PRO A N 1
ATOM 2230 C CA . PRO A 1 292 ? 21.595 -16.847 -13.440 1.00 89.69 292 PRO A CA 1
ATOM 2231 C C . PRO A 1 292 ? 22.124 -17.075 -12.020 1.00 89.69 292 PRO A C 1
ATOM 2233 O O . PRO A 1 292 ? 22.576 -18.169 -11.694 1.00 89.69 292 PRO A O 1
ATOM 2236 N N . VAL A 1 293 ? 22.069 -16.045 -11.172 1.00 91.62 293 VAL A N 1
ATOM 2237 C CA . VAL A 1 293 ? 22.409 -16.121 -9.751 1.00 91.62 293 VAL A CA 1
ATOM 2238 C C . VAL A 1 293 ? 21.320 -15.442 -8.937 1.00 91.62 293 VAL A C 1
ATOM 2240 O O . VAL A 1 293 ? 20.601 -14.570 -9.432 1.00 91.62 293 VAL A O 1
ATOM 2243 N N . LYS A 1 294 ? 21.196 -15.840 -7.669 1.00 86.12 294 LYS A N 1
ATOM 2244 C CA . LYS A 1 294 ? 20.202 -15.266 -6.763 1.00 86.12 294 LYS A CA 1
ATOM 2245 C C . LYS A 1 294 ? 20.330 -13.738 -6.751 1.00 86.12 294 LYS A C 1
ATOM 2247 O O . LYS A 1 294 ? 21.436 -13.214 -6.668 1.00 86.12 294 LYS A O 1
ATOM 2252 N N . HIS A 1 295 ? 19.194 -13.050 -6.816 1.00 89.00 295 HIS A N 1
ATOM 2253 C CA . HIS A 1 295 ? 19.078 -11.588 -6.800 1.00 89.00 295 HIS A CA 1
ATOM 2254 C C . HIS A 1 295 ? 19.587 -10.831 -8.029 1.00 89.00 295 HIS A C 1
ATOM 2256 O O . HIS A 1 295 ? 19.431 -9.616 -8.041 1.00 89.00 295 HIS A O 1
ATOM 2262 N N . PHE A 1 296 ? 20.147 -11.480 -9.051 1.00 94.62 296 PHE A N 1
ATOM 2263 C CA . PHE A 1 296 ? 20.659 -10.783 -10.231 1.00 94.62 296 PHE A CA 1
ATOM 2264 C C . PHE A 1 296 ? 19.956 -11.262 -11.494 1.00 94.62 296 PHE A C 1
ATOM 2266 O O . PHE A 1 296 ? 20.078 -12.423 -11.877 1.00 94.62 296 PHE A O 1
ATOM 2273 N N . ASN A 1 297 ? 19.237 -10.357 -12.146 1.00 95.69 297 ASN A N 1
ATOM 2274 C CA . ASN A 1 297 ? 18.506 -10.612 -13.375 1.00 95.69 297 ASN A CA 1
ATOM 2275 C C . ASN A 1 297 ? 19.119 -9.814 -14.527 1.00 95.69 297 ASN A C 1
ATOM 2277 O O . ASN A 1 297 ? 19.385 -8.626 -14.375 1.00 95.69 297 ASN A O 1
ATOM 2281 N N . ILE A 1 298 ? 19.309 -10.460 -15.673 1.00 97.50 298 ILE A N 1
ATOM 2282 C CA . ILE A 1 298 ? 19.655 -9.822 -16.945 1.00 97.50 298 ILE A CA 1
ATOM 2283 C C . ILE A 1 298 ? 18.416 -9.901 -17.827 1.00 97.50 298 ILE A C 1
ATOM 2285 O O . ILE A 1 298 ? 17.808 -10.968 -17.910 1.00 97.50 298 ILE A O 1
ATOM 2289 N N . PHE A 1 299 ? 18.046 -8.816 -18.498 1.00 97.94 299 PHE A N 1
ATOM 2290 C CA . PHE A 1 299 ? 16.856 -8.793 -19.343 1.00 97.94 299 PHE A CA 1
ATOM 2291 C C . PHE A 1 299 ? 17.070 -8.058 -20.663 1.00 97.94 299 PHE A C 1
ATOM 2293 O O . PHE A 1 299 ? 17.933 -7.188 -20.785 1.00 97.94 299 PHE A O 1
ATOM 2300 N N . ALA A 1 300 ? 16.214 -8.395 -21.623 1.00 98.25 300 ALA A N 1
ATOM 2301 C CA . ALA A 1 300 ? 15.932 -7.611 -22.812 1.00 98.25 300 ALA A CA 1
ATOM 2302 C C . ALA A 1 300 ? 14.441 -7.248 -22.812 1.00 98.25 300 ALA A C 1
ATOM 2304 O O . ALA A 1 300 ? 13.587 -8.100 -22.553 1.00 98.25 300 ALA A O 1
ATOM 2305 N N . GLY A 1 301 ? 14.124 -5.986 -23.066 1.00 97.25 301 GLY A N 1
ATOM 2306 C CA . GLY A 1 301 ? 12.769 -5.467 -23.085 1.00 97.25 301 GLY A CA 1
ATOM 2307 C C . GLY A 1 301 ? 12.434 -4.739 -24.373 1.00 97.25 301 GLY A C 1
ATOM 2308 O O . GLY A 1 301 ? 13.300 -4.280 -25.113 1.00 97.25 301 GLY A O 1
ATOM 2309 N N . TYR A 1 302 ? 11.139 -4.671 -24.641 1.00 97.12 302 TYR A N 1
ATOM 2310 C CA . TYR A 1 302 ? 10.541 -3.924 -25.730 1.00 97.12 302 TYR A CA 1
ATOM 2311 C C . TYR A 1 302 ? 9.390 -3.092 -25.172 1.00 97.12 302 TYR A C 1
ATOM 2313 O O . TYR A 1 302 ? 8.514 -3.619 -24.484 1.00 97.12 302 TYR A O 1
ATOM 2321 N N . THR A 1 303 ? 9.395 -1.801 -25.482 1.00 95.38 303 THR A N 1
ATOM 2322 C CA . THR A 1 303 ? 8.386 -0.827 -25.073 1.00 95.38 303 THR A CA 1
ATOM 2323 C C . THR A 1 303 ? 7.714 -0.246 -26.311 1.00 95.38 303 THR A C 1
ATOM 2325 O O . THR A 1 303 ? 8.385 0.219 -27.232 1.00 95.38 303 THR A O 1
ATOM 2328 N N . ALA A 1 304 ? 6.384 -0.256 -26.317 1.00 94.44 304 ALA A N 1
ATOM 2329 C CA . ALA A 1 304 ? 5.545 0.415 -27.300 1.00 94.44 304 ALA A CA 1
ATOM 2330 C C . ALA A 1 304 ? 4.825 1.587 -26.620 1.00 94.44 304 ALA A C 1
ATOM 2332 O O . ALA A 1 304 ? 3.938 1.370 -25.794 1.00 94.44 304 ALA A O 1
ATOM 2333 N N . GLY A 1 305 ? 5.228 2.818 -26.933 1.00 89.69 305 GLY A N 1
ATOM 2334 C CA . GLY A 1 305 ? 4.576 4.048 -26.482 1.00 89.69 305 GLY A CA 1
ATOM 2335 C C . GLY A 1 305 ? 3.486 4.488 -27.448 1.00 89.69 305 GLY A C 1
ATOM 2336 O O . GLY A 1 305 ? 3.723 4.526 -28.650 1.00 89.69 305 GLY A O 1
ATOM 2337 N N . PHE A 1 306 ? 2.307 4.827 -26.937 1.00 87.88 306 PHE A N 1
ATOM 2338 C CA . PHE A 1 306 ? 1.139 5.208 -27.725 1.00 87.88 306 PHE A CA 1
ATOM 2339 C C . PHE A 1 306 ? 0.830 6.692 -27.531 1.00 87.88 306 PHE A C 1
ATOM 2341 O O . PHE A 1 306 ? 0.585 7.144 -26.412 1.00 87.88 306 PHE A O 1
ATOM 2348 N N . GLU A 1 307 ? 0.800 7.436 -28.632 1.00 79.88 307 GLU A N 1
ATOM 2349 C CA . GLU A 1 307 ? 0.514 8.871 -28.663 1.00 79.88 307 GLU A CA 1
ATOM 2350 C C . GLU A 1 307 ? -0.518 9.171 -29.758 1.00 79.88 307 GLU A C 1
ATOM 2352 O O . GLU A 1 307 ? -0.495 8.548 -30.819 1.00 79.88 307 GLU A O 1
ATOM 2357 N N . HIS A 1 308 ? -1.441 10.108 -29.523 1.00 76.25 308 HIS A N 1
ATOM 2358 C CA . HIS A 1 308 ? -2.498 10.437 -30.483 1.00 76.25 308 HIS A CA 1
ATOM 2359 C C . HIS A 1 308 ? -2.512 11.932 -30.817 1.00 76.25 308 HIS A C 1
ATOM 2361 O O . HIS A 1 308 ? -2.707 12.772 -29.937 1.00 76.25 308 HIS A O 1
ATOM 2367 N N . SER A 1 309 ? -2.390 12.263 -32.105 1.00 59.22 309 SER A N 1
ATOM 2368 C CA . SER A 1 309 ? -2.209 13.638 -32.594 1.00 59.22 309 SER A CA 1
ATOM 2369 C C . SER A 1 309 ? -3.363 14.597 -32.270 1.00 59.22 309 SER A C 1
ATOM 2371 O O . SER A 1 309 ? -3.145 15.796 -32.182 1.00 59.22 309 SER A O 1
ATOM 2373 N N . ALA A 1 310 ? -4.589 14.100 -32.064 1.00 53.66 310 ALA A N 1
ATOM 2374 C CA . ALA A 1 310 ? -5.751 14.945 -31.744 1.00 53.66 310 ALA A CA 1
ATOM 2375 C C . ALA A 1 310 ? -5.756 15.535 -30.316 1.00 53.66 310 ALA A C 1
ATOM 2377 O O . ALA A 1 310 ? -6.531 16.451 -30.052 1.00 53.66 310 ALA A O 1
ATOM 2378 N N . TYR A 1 311 ? -4.930 15.018 -29.398 1.00 49.97 311 TYR A N 1
ATOM 2379 C CA . TYR A 1 311 ? -4.886 15.480 -28.000 1.00 49.97 311 TYR A CA 1
ATOM 2380 C C . TYR A 1 311 ? -3.680 16.381 -27.689 1.00 49.97 311 TYR A C 1
ATOM 2382 O O . TYR A 1 311 ? -3.677 17.060 -26.664 1.00 49.97 311 TYR A O 1
ATOM 2390 N N . CYS A 1 312 ? -2.688 16.438 -28.580 1.00 48.69 312 CYS A N 1
ATOM 2391 C CA . CYS A 1 312 ? -1.457 17.204 -28.397 1.00 48.69 312 CYS A CA 1
ATOM 2392 C C . CYS A 1 312 ? -1.449 18.392 -29.368 1.00 48.69 312 CYS A C 1
ATOM 2394 O O . CYS A 1 312 ? -0.956 18.295 -30.485 1.00 48.69 312 CYS A O 1
ATOM 2396 N N . ASN A 1 313 ? -2.018 19.524 -28.946 1.00 43.72 313 ASN A N 1
ATOM 2397 C CA . ASN A 1 313 ? -2.099 20.762 -29.739 1.00 43.72 313 ASN A CA 1
ATOM 2398 C C . ASN A 1 313 ? -0.766 21.554 -29.798 1.00 43.72 313 ASN A C 1
ATOM 2400 O O . ASN A 1 313 ? -0.757 22.748 -30.088 1.00 43.72 313 ASN A O 1
ATOM 2404 N N . SER A 1 314 ? 0.357 20.909 -29.487 1.00 44.66 314 SER A N 1
ATOM 2405 C CA . SER A 1 314 ? 1.715 21.461 -29.503 1.00 44.66 314 SER A CA 1
ATOM 2406 C C . SER A 1 314 ? 2.692 20.289 -29.425 1.00 44.66 314 SER A C 1
ATOM 2408 O O . SER A 1 314 ? 2.525 19.488 -28.510 1.00 44.66 314 SER A O 1
ATOM 2410 N N . ASP A 1 315 ? 3.625 20.199 -30.378 1.00 51.28 315 ASP A N 1
ATOM 2411 C CA . ASP A 1 315 ? 4.803 19.317 -30.471 1.00 51.28 315 ASP A CA 1
ATOM 2412 C C . ASP A 1 315 ? 4.676 17.936 -29.797 1.00 51.28 315 ASP A C 1
ATOM 2414 O O . ASP A 1 315 ? 4.675 17.817 -28.570 1.00 51.28 315 ASP A O 1
ATOM 2418 N N . LEU A 1 316 ? 4.600 16.867 -30.604 1.00 55.34 316 LEU A N 1
ATOM 2419 C CA . LEU A 1 316 ? 4.582 15.487 -30.087 1.00 55.34 316 LEU A CA 1
ATOM 2420 C C . LEU A 1 316 ? 5.731 15.295 -29.078 1.00 55.34 316 LEU A C 1
ATOM 2422 O O . LEU A 1 316 ? 6.840 15.781 -29.317 1.00 55.34 316 LEU A O 1
ATOM 2426 N N . ALA A 1 317 ? 5.517 14.522 -28.004 1.00 54.34 317 ALA A N 1
ATOM 2427 C CA . ALA A 1 317 ? 6.499 14.281 -26.925 1.00 54.34 317 ALA A CA 1
ATOM 2428 C C . ALA A 1 317 ? 7.878 13.808 -27.436 1.00 54.34 317 ALA A C 1
ATOM 2430 O O . ALA A 1 317 ? 8.896 13.877 -26.745 1.00 54.34 317 ALA A O 1
ATOM 2431 N N . PHE A 1 318 ? 7.894 13.309 -28.670 1.00 54.97 318 PHE A N 1
ATOM 2432 C CA . PHE A 1 318 ? 9.022 12.722 -29.364 1.00 54.97 318 PHE A CA 1
ATOM 2433 C C . PHE A 1 318 ? 9.427 13.441 -30.655 1.00 54.97 318 PHE A C 1
ATOM 2435 O O . PHE A 1 318 ? 10.350 12.978 -31.324 1.00 54.97 318 PHE A O 1
ATOM 2442 N N . GLU A 1 319 ? 8.797 14.556 -31.039 1.00 53.31 319 GLU A N 1
ATOM 2443 C CA . GLU A 1 319 ? 9.229 15.310 -32.229 1.00 53.31 319 GLU A CA 1
ATOM 2444 C C . GLU A 1 319 ? 10.643 15.885 -32.081 1.00 53.31 319 GLU A C 1
ATOM 2446 O O . GLU A 1 319 ? 11.367 15.993 -33.070 1.00 53.31 319 GLU A O 1
ATOM 2451 N N . HIS A 1 320 ? 11.095 16.103 -30.844 1.00 49.62 320 HIS A N 1
ATOM 2452 C CA . HIS A 1 320 ? 12.473 16.486 -30.531 1.00 49.62 320 HIS A CA 1
ATOM 2453 C C . HIS A 1 320 ? 13.476 15.311 -30.499 1.00 49.62 320 HIS A C 1
ATOM 2455 O O . HIS A 1 320 ? 14.685 15.548 -30.517 1.00 49.62 320 HIS A O 1
ATOM 2461 N N . LYS A 1 321 ? 13.028 14.043 -30.480 1.00 54.81 321 LYS A N 1
ATOM 2462 C CA . LYS A 1 321 ? 13.918 12.863 -30.428 1.00 54.81 321 LYS A CA 1
ATOM 2463 C C . LYS A 1 321 ? 14.145 12.303 -31.842 1.00 54.81 321 LYS A C 1
ATOM 2465 O O . LYS A 1 321 ? 13.395 11.464 -32.338 1.00 54.81 321 LYS A O 1
ATOM 2470 N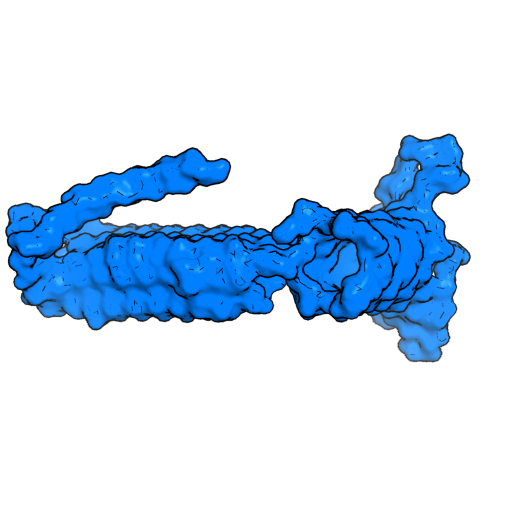 N . ALA A 1 322 ? 15.202 12.777 -32.507 1.00 47.44 322 ALA A N 1
ATOM 2471 C CA . ALA A 1 322 ? 15.517 12.492 -33.916 1.00 47.44 322 ALA A CA 1
ATOM 2472 C C . ALA A 1 322 ? 15.799 11.007 -34.263 1.00 47.44 322 ALA A C 1
ATOM 2474 O O . ALA A 1 322 ? 15.843 10.662 -35.442 1.00 47.44 322 ALA A O 1
ATOM 2475 N N . SER A 1 323 ? 15.985 10.128 -33.273 1.00 55.91 323 SER A N 1
ATOM 2476 C CA . SER A 1 323 ? 16.413 8.729 -33.450 1.00 55.91 323 SER A CA 1
ATOM 2477 C C . SER A 1 323 ? 15.327 7.674 -33.204 1.00 55.91 323 SER A C 1
ATOM 2479 O O . SER A 1 323 ? 15.626 6.483 -33.250 1.00 55.91 323 SER A O 1
ATOM 2481 N N . ASN A 1 324 ? 14.076 8.069 -32.951 1.00 65.19 324 ASN A N 1
ATOM 2482 C CA . ASN A 1 324 ? 13.055 7.117 -32.510 1.00 65.19 324 ASN A CA 1
ATOM 2483 C C . ASN A 1 324 ? 12.393 6.373 -33.678 1.00 65.19 324 ASN A C 1
ATOM 2485 O O . ASN A 1 324 ? 11.799 6.982 -34.575 1.00 65.19 324 ASN A O 1
ATOM 2489 N N . LEU A 1 325 ? 12.434 5.038 -33.624 1.00 78.62 325 LEU A N 1
ATOM 2490 C CA . LEU A 1 325 ? 11.646 4.177 -34.502 1.00 78.62 325 LEU A CA 1
ATOM 2491 C C . LEU A 1 325 ? 10.155 4.397 -34.205 1.00 78.62 325 LEU A C 1
ATOM 2493 O O . LEU A 1 325 ? 9.698 4.162 -33.086 1.00 78.62 325 LEU A O 1
ATOM 2497 N N . LYS A 1 326 ? 9.389 4.841 -35.207 1.00 82.69 326 LYS A N 1
ATOM 2498 C CA . LYS A 1 326 ? 7.964 5.157 -35.055 1.00 82.69 326 LYS A CA 1
ATOM 2499 C C . LYS A 1 326 ? 7.110 4.613 -36.191 1.00 82.69 326 LYS A C 1
ATOM 2501 O O . LYS A 1 326 ? 7.493 4.698 -37.356 1.00 82.69 326 LYS A O 1
ATOM 2506 N N . THR A 1 327 ? 5.919 4.140 -35.842 1.00 86.19 327 THR A N 1
ATOM 2507 C CA . THR A 1 327 ? 4.874 3.728 -36.786 1.00 86.19 327 THR A CA 1
ATOM 2508 C C . THR A 1 327 ? 3.721 4.722 -36.705 1.00 86.19 327 THR A C 1
ATOM 2510 O O . THR A 1 327 ? 3.169 4.936 -35.628 1.00 86.19 327 THR A O 1
ATOM 2513 N N . ARG A 1 328 ? 3.357 5.354 -37.828 1.00 84.69 328 ARG A N 1
ATOM 2514 C CA . ARG A 1 328 ? 2.235 6.306 -37.900 1.00 84.69 328 ARG A CA 1
ATOM 2515 C C . ARG A 1 328 ? 1.032 5.660 -38.581 1.00 84.69 328 ARG A C 1
ATOM 2517 O O . ARG A 1 328 ? 1.185 5.016 -39.616 1.00 84.69 328 ARG A O 1
ATOM 2524 N N . PHE A 1 329 ? -0.152 5.884 -38.027 1.00 85.12 329 PHE A N 1
ATOM 2525 C CA . PHE A 1 329 ? -1.425 5.434 -38.581 1.00 85.12 329 PHE A CA 1
ATOM 2526 C C . PHE A 1 329 ? -2.224 6.624 -39.124 1.00 85.12 329 PHE A C 1
ATOM 2528 O O . PHE A 1 329 ? -2.129 7.742 -38.618 1.00 85.12 329 PHE A O 1
ATOM 2535 N N . ASN A 1 330 ? -3.060 6.376 -40.136 1.00 85.31 330 ASN A N 1
ATOM 2536 C CA . ASN A 1 330 ? -3.850 7.417 -40.811 1.00 85.31 330 ASN A CA 1
ATOM 2537 C C . ASN A 1 330 ? -4.865 8.126 -39.896 1.00 85.31 330 ASN A C 1
ATOM 2539 O O . ASN A 1 330 ? -5.338 9.206 -40.229 1.00 85.31 330 ASN A O 1
ATOM 2543 N N . ASN A 1 331 ? -5.205 7.531 -38.751 1.00 83.38 331 ASN A N 1
ATOM 2544 C CA . ASN A 1 331 ? -6.109 8.107 -37.756 1.00 83.38 331 ASN A CA 1
ATOM 2545 C C . ASN A 1 331 ? -5.408 9.046 -36.755 1.00 83.38 331 ASN A C 1
ATOM 2547 O O . ASN A 1 331 ? -6.067 9.540 -35.849 1.00 83.38 331 ASN A O 1
ATOM 2551 N N . GLY A 1 332 ? -4.098 9.284 -36.895 1.00 79.69 332 GLY A N 1
ATOM 2552 C CA . GLY A 1 332 ? -3.337 10.153 -35.994 1.00 79.69 332 GLY A CA 1
ATOM 2553 C C . GLY A 1 332 ? -2.674 9.439 -34.812 1.00 79.69 332 GLY A C 1
ATOM 2554 O O . GLY A 1 332 ? -1.977 10.087 -34.031 1.00 79.69 332 GLY A O 1
ATOM 2555 N N . LEU A 1 333 ? -2.835 8.11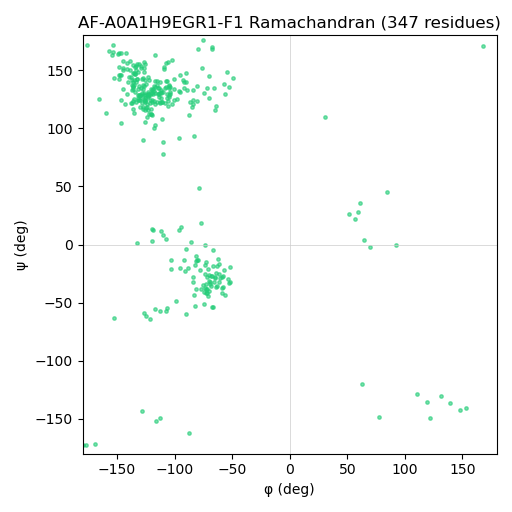5 -34.683 1.00 83.44 333 LEU A N 1
ATOM 2556 C CA . LEU A 1 333 ? -2.075 7.308 -33.727 1.00 83.44 333 LEU A CA 1
ATOM 2557 C C . LEU A 1 333 ? -0.613 7.180 -34.180 1.00 83.44 333 LEU A C 1
ATOM 2559 O O . LEU A 1 333 ? -0.321 6.868 -35.338 1.00 83.44 333 LEU A O 1
ATOM 2563 N N . VAL A 1 334 ? 0.309 7.365 -33.242 1.00 84.38 334 VAL A N 1
ATOM 2564 C CA . VAL A 1 334 ? 1.741 7.124 -33.407 1.00 84.38 334 VAL A CA 1
ATOM 2565 C C . VAL A 1 334 ? 2.184 6.122 -32.347 1.00 84.38 334 VAL A C 1
ATOM 2567 O O . VAL A 1 334 ? 1.893 6.294 -31.164 1.00 84.38 334 VAL A O 1
ATOM 2570 N N . ILE A 1 335 ? 2.878 5.069 -32.779 1.00 88.62 335 ILE A N 1
ATOM 2571 C CA . ILE A 1 335 ? 3.525 4.105 -31.889 1.00 88.62 335 ILE A CA 1
ATOM 2572 C C . ILE A 1 335 ? 5.028 4.351 -31.917 1.00 88.62 335 ILE A C 1
ATOM 2574 O O . ILE A 1 335 ? 5.640 4.296 -32.984 1.00 88.62 335 ILE A O 1
ATOM 2578 N N . HIS A 1 336 ? 5.612 4.598 -30.749 1.00 87.00 336 HIS A N 1
ATOM 2579 C CA . HIS A 1 336 ? 7.051 4.734 -30.539 1.00 87.00 336 HIS A CA 1
ATOM 2580 C C . HIS A 1 336 ? 7.610 3.411 -30.032 1.00 87.00 336 HIS A C 1
ATOM 2582 O O . HIS A 1 336 ? 7.124 2.867 -29.040 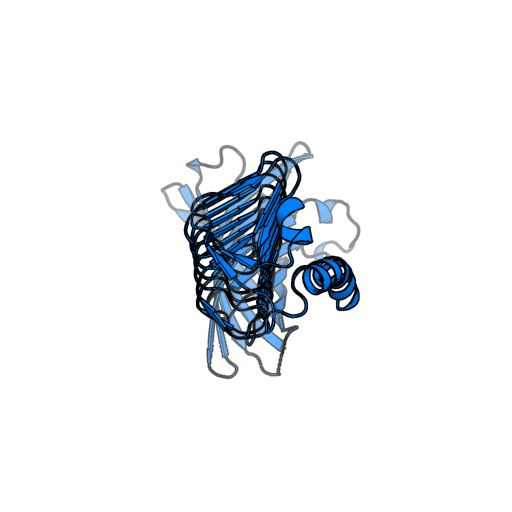1.00 87.00 336 HIS A O 1
ATOM 2588 N N . HIS A 1 337 ? 8.614 2.887 -30.723 1.00 90.56 337 HIS A N 1
ATOM 2589 C CA . HIS A 1 337 ? 9.220 1.596 -30.428 1.00 90.56 337 HIS A CA 1
ATOM 2590 C C . HIS A 1 337 ? 10.579 1.804 -29.760 1.00 90.56 337 HIS A C 1
ATOM 2592 O O . HIS A 1 337 ? 11.431 2.521 -30.285 1.00 90.56 337 HIS A O 1
ATOM 2598 N N . GLU A 1 338 ? 10.803 1.146 -28.628 1.00 90.69 338 GLU A N 1
ATOM 2599 C CA . GLU A 1 338 ? 12.077 1.177 -27.913 1.00 90.69 338 GLU A CA 1
ATOM 2600 C C . GLU A 1 338 ? 12.453 -0.231 -27.455 1.00 90.69 338 GLU A C 1
ATOM 2602 O O . GLU A 1 338 ? 11.615 -0.965 -26.933 1.00 90.69 338 GLU A O 1
ATOM 2607 N N . VAL A 1 339 ? 13.714 -0.609 -27.646 1.00 94.94 339 VAL A N 1
ATOM 2608 C CA . VAL A 1 339 ? 14.276 -1.861 -27.124 1.00 94.94 339 VAL A CA 1
ATOM 2609 C C . VAL A 1 339 ? 15.308 -1.513 -26.065 1.00 94.94 339 VAL A C 1
ATOM 2611 O O . VAL A 1 339 ? 16.074 -0.571 -26.250 1.00 94.94 339 VAL A O 1
ATOM 2614 N N . ASP A 1 340 ? 15.350 -2.258 -24.965 1.00 95.19 340 ASP A N 1
ATOM 2615 C CA . ASP A 1 340 ? 16.319 -2.044 -23.898 1.00 95.19 340 ASP A CA 1
ATOM 2616 C C . ASP A 1 340 ? 16.966 -3.344 -23.421 1.00 95.19 340 ASP A C 1
ATOM 2618 O O . ASP A 1 340 ? 16.347 -4.402 -23.417 1.00 95.19 340 ASP A O 1
ATOM 2622 N N . VAL A 1 341 ? 18.233 -3.273 -23.023 1.00 97.88 341 VAL A N 1
ATOM 2623 C CA . VAL A 1 341 ? 18.940 -4.379 -22.363 1.00 97.88 341 VAL A CA 1
ATOM 2624 C C . VAL A 1 341 ? 19.492 -3.891 -21.040 1.00 97.88 341 VAL A C 1
ATOM 2626 O O . VAL A 1 341 ? 19.991 -2.769 -20.940 1.00 97.88 341 VAL A O 1
ATOM 2629 N N . GLY A 1 342 ? 19.381 -4.706 -20.000 1.00 97.38 342 GLY A N 1
ATOM 2630 C CA . GLY A 1 342 ? 19.737 -4.241 -18.673 1.00 97.38 342 GLY A CA 1
ATOM 2631 C C . GLY A 1 342 ? 19.814 -5.316 -17.619 1.00 97.38 342 GLY A C 1
ATOM 2632 O O . GLY A 1 342 ? 19.745 -6.516 -17.888 1.00 97.38 342 GLY A O 1
ATOM 2633 N N . ILE A 1 343 ? 19.969 -4.829 -16.397 1.00 97.75 343 ILE A N 1
ATOM 2634 C CA . ILE A 1 343 ? 20.084 -5.635 -15.194 1.00 97.75 343 ILE A CA 1
ATOM 2635 C C . ILE A 1 343 ? 19.057 -5.190 -14.157 1.00 97.75 343 ILE A C 1
ATOM 2637 O O . ILE A 1 343 ? 18.724 -4.006 -14.072 1.00 97.75 343 ILE A O 1
ATOM 2641 N N . LYS A 1 344 ? 18.579 -6.131 -13.343 1.00 96.56 344 LYS A N 1
ATOM 2642 C CA . LYS A 1 344 ? 17.837 -5.857 -12.108 1.00 96.56 344 LYS A CA 1
ATOM 2643 C C . LYS A 1 344 ? 18.496 -6.577 -10.938 1.00 96.56 344 LYS A C 1
ATOM 2645 O O . LYS A 1 344 ? 18.941 -7.716 -11.071 1.00 96.56 344 LYS A O 1
ATOM 2650 N N . VAL A 1 345 ? 18.531 -5.910 -9.791 1.00 96.50 345 VAL A N 1
ATOM 2651 C CA . VAL A 1 345 ? 19.024 -6.436 -8.521 1.00 96.50 345 VAL A CA 1
ATOM 2652 C C . VAL A 1 345 ? 17.875 -6.465 -7.522 1.00 96.50 345 VAL A C 1
ATOM 2654 O O . VAL A 1 345 ? 17.295 -5.423 -7.217 1.00 96.50 345 VAL A O 1
ATOM 2657 N N . CYS A 1 346 ? 17.559 -7.651 -7.006 1.00 92.12 346 CYS A N 1
ATOM 2658 C CA . CYS A 1 346 ? 16.531 -7.843 -5.986 1.00 92.12 346 CYS A CA 1
ATOM 2659 C C . CYS A 1 346 ? 17.117 -7.645 -4.582 1.00 92.12 346 CYS A C 1
ATOM 2661 O O . CYS A 1 346 ? 18.081 -8.306 -4.201 1.00 92.12 346 CYS A O 1
ATOM 2663 N N . LEU A 1 347 ? 16.547 -6.716 -3.817 1.00 89.81 347 LEU A N 1
ATOM 2664 C CA . LEU A 1 347 ? 17.050 -6.271 -2.517 1.00 89.81 347 LEU A CA 1
ATOM 2665 C C . LEU A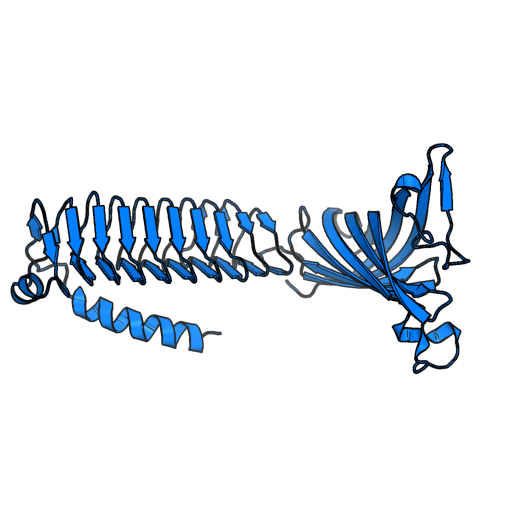 1 347 ? 16.519 -7.098 -1.343 1.00 89.81 347 LEU A C 1
ATOM 2667 O O . LEU A 1 347 ? 17.099 -7.060 -0.258 1.00 89.81 347 LEU A O 1
ATOM 2671 N N . ASN A 1 348 ? 15.405 -7.805 -1.524 1.00 78.75 348 ASN A N 1
ATOM 2672 C CA . ASN A 1 348 ? 14.768 -8.596 -0.479 1.00 78.75 348 ASN A CA 1
ATOM 2673 C C . ASN A 1 348 ? 14.944 -10.108 -0.708 1.00 78.75 348 ASN A C 1
ATOM 267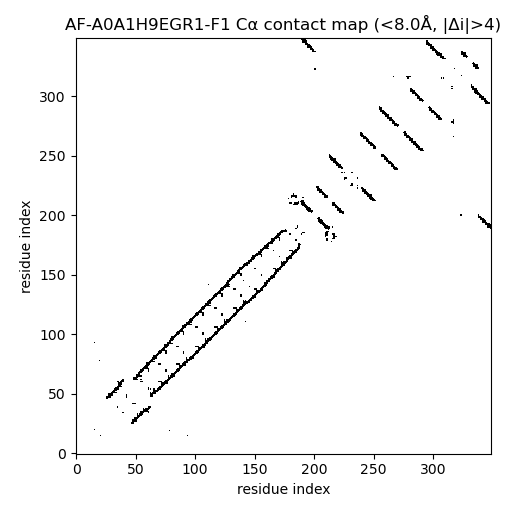5 O O . ASN A 1 348 ? 15.230 -10.569 -1.813 1.00 78.75 348 ASN A O 1
ATOM 2679 N N . ASN A 1 349 ? 14.844 -10.857 0.396 1.00 54.12 349 ASN A N 1
ATOM 2680 C CA . ASN A 1 349 ? 14.950 -12.316 0.467 1.00 54.12 349 ASN A CA 1
ATOM 2681 C C . ASN A 1 349 ? 13.579 -12.951 0.651 1.00 54.12 349 ASN A C 1
ATOM 2683 O O . ASN A 1 349 ? 12.849 -12.481 1.556 1.00 54.12 349 ASN A O 1
#

Secondary structure (DSSP, 8-state):
-HHHHHHHHHHHHHHHHHHHTTGGGPPEEE-S-EEESS--HHHHTTT-EEEEEEEEESSEEEEEEEEEEEEESSEEEEEEEEEEEEESSEEEESS-EEEEEEESSEEEESS-EEEEEEESSEEEESS-EEEEEEESSEEEE-SSEEEEEEEESSEEEESSEEEEEEESSEEEESS-EEEEESSEEE-TT-EEEEEEEEETTSEEEEEEEEEETTEEEEEEEEEE-GGGGS-TT-GGGGTSEEEEEEEEEEEEETTEEEEEEEEEEEEEEE-TTS-EEEEEEEEEEEEEEEEEETTEEEEEEEEEEEEETTT-SS--TTTT-TT-EEEE-TTSEEEEEEEEEEEEEE---

Organism: NCBI:txid163

pLDDT: mean 85.21, std 18.18, range [33.38, 98.81]

Radius of gyration: 27.47 Å; Cα contacts (8 Å, |Δi|>4): 984; chains: 1; bounding box: 62×51×84 Å

Nearest PDB structures (foldseek):
  4aip-assembly1_A  TM=3.217E-01  e=6.742E-02  Neisseria meningitidis
  4aip-assembly1_C  TM=3.245E-01  e=7.088E-02  Neisseria meningitidis
  4aip-assembly1_B  TM=3.165E-01  e=7.835E-02  Neisseria meningitidis
  4aiq-assembly1_A  TM=3.114E-01  e=2.479E-01  Neisseria meningitidis
  3nsg-assembly1_C  TM=2.237E-01  e=1.170E-01  Salmonella enterica subsp. enterica serovar Typhi str. Ty21a

Solvent-accessible surface area (backbone atoms only — not comparable to full-atom values): 16384 Å² total; per-residue (Å²): 119,74,63,64,59,45,54,63,48,46,64,50,48,58,56,53,51,66,76,58,62,64,69,95,76,46,57,75,41,84,39,82,63,45,82,23,61,64,48,41,58,79,44,64,77,67,59,42,40,40,34,24,42,32,37,43,11,60,38,10,32,52,44,38,32,36,62,40,38,38,39,21,50,36,27,35,40,32,36,34,39,41,34,36,38,39,17,48,34,30,34,36,32,58,29,47,35,38,38,39,38,39,16,50,31,28,35,39,30,50,21,39,37,39,39,41,38,40,15,48,34,31,35,39,26,51,16,27,40,37,43,40,39,40,15,51,37,26,33,39,32,50,20,61,57,31,36,37,38,37,38,10,59,43,30,27,40,37,37,32,28,36,56,41,38,32,41,19,41,29,27,40,29,71,22,55,62,72,43,60,49,32,70,40,24,46,37,52,83,33,42,39,31,44,31,44,28,46,35,72,70,53,28,40,37,40,38,42,36,15,15,33,50,80,43,24,25,37,40,37,37,35,34,65,48,56,78,81,72,83,49,88,76,51,74,68,69,77,40,44,40,31,40,35,39,35,42,32,33,43,50,76,61,88,49,35,35,41,36,42,34,47,35,43,34,39,38,34,38,61,48,100,85,70,44,85,46,75,37,76,38,45,29,44,34,43,32,45,33,40,38,90,46,91,49,40,32,41,35,44,33,41,35,44,34,47,46,52,57,92,78,49,98,60,77,61,83,52,71,85,50,90,72,64,51,68,49,79,46,97,86,40,43,34,39,38,54,42,42,33,44,34,41,36,40,46,80,63,126

Sequence (349 aa):
MNKIKKIFLVVLSVVSCSLFANENQREKINAPFVFSFVSNEFYLFSQKDVVTPFAVGMLGSTVYQVNALQASSLYNVTHEVNGVQLSGILNWNTSEFDGVQGAGIFNVNGGDFDGSQLAGILNVNAGAFSGFQGAGIMNYAGGQDSNGVQAASILNIKKGNLKGAQIGLINICSGECNFQLGLINISKNGIIELGASYTSNDNIRYTFTSGKEYFYTVVGFMTDNPFRNGNMFKKEFFYNFENFTGVGTRLSFGIFNVGVEALYNNVFFLDSDNRFRSAGYISGRVAAGVTPVKHFNIFAGYTAGFEHSAYCNSDLAFEHKASNLKTRFNNGLVIHHEVDVGIKVCLNN

Mean predicted aligned error: 8.96 Å

Foldseek 3Di:
DVPVVCPVCVVVVVVVCVQCPPVPPAAEDEDQEEEEEQEVVVVSVVSHAYAYCYYEYAAEYEHAEHQADYEYAAEYEYAEYNYEYEYAAEYEYQEEYHEEYEYAAEYEHNYEYEYEYEYAAEYEHLAEYEEEAEYAAEYEHNHAEYEYEYEYAAEYDYEHEYNYEYEYQAYEYDEHYDYYHHVAHYYVQWFFKWKWKQKPLQKIKIWTWHGHQAKIKIKTKIWHHCPPPVDNDPPVRVAWMKIKIWMKHWDDDPQKIKMKIKIKMKIWHADPVRDIDIDIWIKIKIKIWGRPDPQKIKIKMKIKTKDFPVVDPDDDSCNVRPRWDWDADPRRIIITIMMIIIMMGTPDD